Protein AF-A0A4D9CYU7-F1 (afdb_monomer)

Mean predicted aligned error: 7.2 Å

Radius of gyration: 18.85 Å; Cα contacts (8 Å, |Δi|>4): 430; chains: 1; bounding box: 49×50×52 Å

Structure (mmCIF, N/CA/C/O backbone):
data_AF-A0A4D9CYU7-F1
#
_entry.id   AF-A0A4D9CYU7-F1
#
loop_
_atom_site.group_PDB
_atom_site.id
_atom_site.type_symbol
_atom_site.label_atom_id
_atom_site.label_alt_id
_atom_site.label_comp_id
_atom_site.label_asym_id
_atom_site.label_entity_id
_atom_site.label_seq_id
_atom_site.pdbx_PDB_ins_code
_atom_site.Cartn_x
_atom_site.Cartn_y
_atom_site.Cartn_z
_atom_site.occupancy
_atom_site.B_iso_or_equiv
_atom_site.auth_seq_id
_atom_site.auth_comp_id
_atom_site.auth_asym_id
_atom_site.auth_atom_id
_atom_site.pdbx_PDB_model_num
ATOM 1 N N . MET A 1 1 ? 1.181 -12.498 -2.212 1.00 95.31 1 MET A N 1
ATOM 2 C CA . MET A 1 1 ? -0.170 -12.006 -2.542 1.00 95.31 1 MET A CA 1
ATOM 3 C C . MET A 1 1 ? -0.708 -12.897 -3.635 1.00 95.31 1 MET A C 1
ATOM 5 O O . MET A 1 1 ? 0.005 -13.123 -4.605 1.00 95.31 1 MET A O 1
ATOM 9 N N . TYR A 1 2 ? -1.916 -13.412 -3.446 1.00 96.69 2 TYR A N 1
ATOM 10 C CA . TYR A 1 2 ? -2.593 -14.296 -4.391 1.00 96.69 2 TYR A CA 1
ATOM 11 C C . TYR A 1 2 ? -3.962 -13.702 -4.705 1.00 96.69 2 TYR A C 1
ATOM 13 O O . TYR A 1 2 ? -4.548 -13.061 -3.828 1.00 96.69 2 TYR A O 1
ATOM 21 N N . LEU A 1 3 ? -4.456 -13.912 -5.923 1.00 95.56 3 LEU A N 1
ATOM 22 C CA . LEU A 1 3 ? -5.861 -13.685 -6.237 1.00 95.56 3 LEU A CA 1
ATOM 23 C C . LEU A 1 3 ? -6.705 -14.731 -5.525 1.00 95.56 3 LEU A C 1
ATOM 25 O O . LEU A 1 3 ? -6.349 -15.911 -5.484 1.00 95.56 3 LEU A O 1
ATOM 29 N N . ASP A 1 4 ? -7.809 -14.275 -4.949 1.00 92.56 4 ASP A N 1
ATOM 30 C CA . ASP A 1 4 ? -8.740 -15.128 -4.226 1.00 92.56 4 ASP A CA 1
ATOM 31 C C . ASP A 1 4 ? -9.785 -15.698 -5.188 1.00 92.56 4 ASP A C 1
ATOM 33 O O . ASP A 1 4 ? -10.912 -15.218 -5.288 1.00 92.56 4 ASP A O 1
ATOM 37 N N . GLU A 1 5 ? -9.349 -16.697 -5.946 1.00 92.31 5 GLU A N 1
ATOM 38 C CA . GLU A 1 5 ? -10.141 -17.468 -6.901 1.00 92.31 5 GLU A CA 1
ATOM 39 C C . GLU A 1 5 ? -10.198 -18.937 -6.447 1.00 92.31 5 GLU A C 1
ATOM 41 O O . GLU A 1 5 ? -9.477 -19.343 -5.531 1.00 92.31 5 GLU A O 1
ATOM 46 N N . ALA A 1 6 ? -11.035 -19.762 -7.091 1.00 90.50 6 ALA A N 1
ATOM 47 C CA . ALA A 1 6 ? -11.155 -21.189 -6.761 1.00 90.50 6 ALA A CA 1
ATOM 48 C C . ALA A 1 6 ? -9.796 -21.917 -6.786 1.00 90.50 6 ALA A C 1
ATOM 50 O O . ALA A 1 6 ? -9.540 -22.791 -5.958 1.00 90.50 6 ALA A O 1
ATOM 51 N N . GLN A 1 7 ? -8.916 -21.511 -7.705 1.00 92.00 7 GLN A N 1
ATOM 52 C CA . GLN A 1 7 ? -7.497 -21.841 -7.684 1.00 92.00 7 GLN A CA 1
ATOM 53 C C . GLN A 1 7 ? -6.701 -20.551 -7.448 1.00 92.00 7 GLN A C 1
ATOM 55 O O . GLN A 1 7 ? -6.679 -19.689 -8.328 1.00 92.00 7 GLN A O 1
ATOM 60 N N . PRO A 1 8 ? -6.063 -20.381 -6.275 1.00 92.56 8 PRO A N 1
ATOM 61 C CA . PRO A 1 8 ? -5.321 -19.166 -5.976 1.00 92.56 8 PRO A CA 1
ATOM 62 C C . PRO A 1 8 ? -4.180 -18.946 -6.967 1.00 92.56 8 PRO A C 1
ATOM 64 O O . PRO A 1 8 ? -3.286 -19.780 -7.094 1.00 92.56 8 PRO A O 1
ATOM 67 N N . ARG A 1 9 ? -4.181 -17.790 -7.632 1.00 95.06 9 ARG A N 1
ATOM 68 C CA . ARG A 1 9 ? -3.130 -17.411 -8.581 1.00 95.06 9 ARG A CA 1
ATOM 69 C C . ARG A 1 9 ? -2.159 -16.434 -7.940 1.00 95.06 9 ARG A C 1
ATOM 71 O O . ARG A 1 9 ? -2.579 -15.418 -7.388 1.00 95.06 9 ARG A O 1
ATOM 78 N N . PHE A 1 10 ? -0.865 -16.726 -8.013 1.00 95.38 10 PHE A N 1
ATOM 79 C CA . PHE A 1 10 ? 0.172 -15.831 -7.509 1.00 95.38 10 PHE A CA 1
ATOM 80 C C . PHE A 1 10 ? 0.147 -14.470 -8.229 1.00 95.38 10 PHE A C 1
ATOM 82 O O . PHE A 1 10 ? -0.132 -14.393 -9.426 1.00 95.38 10 PHE A O 1
ATOM 89 N N . VAL A 1 11 ? 0.437 -13.392 -7.490 1.00 96.06 11 VAL A N 1
ATOM 90 C CA . VAL A 1 11 ? 0.497 -12.023 -8.034 1.00 96.06 11 VAL A CA 1
ATOM 91 C C . VAL A 1 11 ? 1.802 -11.321 -7.677 1.00 96.06 11 VAL A C 1
ATOM 93 O O . VAL A 1 11 ? 2.495 -10.839 -8.565 1.00 96.06 11 VAL A O 1
ATOM 96 N N . LEU A 1 12 ? 2.118 -11.216 -6.382 1.00 96.88 12 LEU A N 1
ATOM 97 C CA . LEU A 1 12 ? 3.300 -10.499 -5.886 1.00 96.88 12 LEU A CA 1
ATOM 98 C C . LEU A 1 12 ? 3.874 -11.161 -4.634 1.00 96.88 12 LEU A C 1
ATOM 100 O O . LEU A 1 12 ? 3.128 -11.614 -3.762 1.00 96.88 12 LEU A O 1
ATOM 104 N N . SER A 1 13 ? 5.190 -11.124 -4.491 1.00 95.31 13 SER A N 1
ATOM 105 C CA . SER A 1 13 ? 5.949 -11.490 -3.292 1.00 95.31 13 SER A CA 1
ATOM 106 C C . SER A 1 13 ? 6.750 -10.276 -2.821 1.00 95.31 13 SER A C 1
ATOM 108 O O . SER A 1 13 ? 6.914 -9.300 -3.555 1.00 95.31 13 SER A O 1
ATOM 110 N N . ALA A 1 14 ? 7.217 -10.295 -1.573 1.00 94.06 14 ALA A N 1
ATOM 111 C CA . ALA A 1 14 ? 8.117 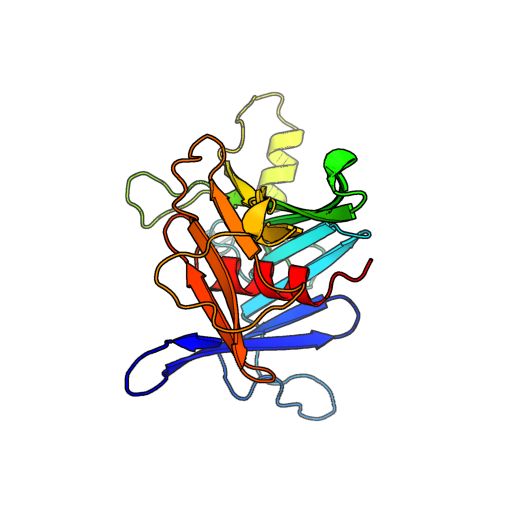-9.261 -1.082 1.00 94.06 14 ALA A CA 1
ATOM 112 C C . ALA A 1 14 ? 9.103 -9.800 -0.048 1.00 94.06 14 ALA A C 1
ATOM 114 O O . ALA A 1 14 ? 8.756 -10.659 0.763 1.00 94.06 14 ALA A O 1
ATOM 115 N N . LYS A 1 15 ? 10.305 -9.220 -0.031 1.00 91.00 15 LYS A N 1
ATOM 116 C CA . LYS A 1 15 ? 11.341 -9.445 0.983 1.00 91.00 15 LYS A CA 1
ATOM 117 C C . LYS A 1 15 ? 11.748 -8.115 1.593 1.00 91.00 15 LYS A C 1
ATOM 119 O O . LYS A 1 15 ? 12.005 -7.153 0.871 1.00 91.00 15 LYS A O 1
ATOM 124 N N . ARG A 1 16 ? 11.876 -8.081 2.918 1.00 90.69 16 ARG A N 1
ATOM 125 C CA . ARG A 1 16 ? 12.548 -6.980 3.609 1.00 90.69 16 ARG A CA 1
ATOM 126 C C . ARG A 1 16 ? 14.066 -7.171 3.541 1.00 90.69 16 ARG A C 1
ATOM 128 O O . ARG A 1 16 ? 14.562 -8.230 3.918 1.00 90.69 16 ARG A O 1
ATOM 135 N N . VAL A 1 17 ? 14.790 -6.149 3.092 1.00 86.94 17 VAL A N 1
ATOM 136 C CA . VAL A 1 17 ? 16.259 -6.065 3.142 1.00 86.94 17 VAL A CA 1
ATOM 137 C C . VAL A 1 17 ? 16.613 -4.691 3.706 1.00 86.94 17 VAL A C 1
ATOM 139 O O . VAL A 1 17 ? 16.271 -3.667 3.111 1.00 86.94 17 VAL A O 1
ATOM 142 N N . GLY A 1 18 ? 17.237 -4.669 4.886 1.00 87.50 18 GLY A N 1
ATOM 143 C CA . GLY A 1 18 ? 17.378 -3.443 5.677 1.00 87.50 18 GLY A CA 1
ATOM 144 C C . GLY A 1 18 ? 16.011 -2.808 5.965 1.00 87.50 18 GLY A C 1
ATOM 145 O O . GLY A 1 18 ? 15.079 -3.482 6.417 1.00 87.50 18 GLY A O 1
ATOM 146 N N . ASP A 1 19 ? 15.873 -1.526 5.633 1.00 88.00 19 ASP A N 1
ATOM 147 C CA . ASP A 1 19 ? 14.636 -0.751 5.823 1.00 88.00 19 ASP A CA 1
ATOM 148 C C . ASP A 1 19 ? 13.776 -0.632 4.562 1.00 88.00 19 ASP A C 1
ATOM 150 O O . ASP A 1 19 ? 12.846 0.174 4.495 1.00 88.00 19 ASP A O 1
ATOM 154 N N . SER A 1 20 ? 14.083 -1.431 3.541 1.00 90.31 20 SER A N 1
ATOM 155 C CA . SER A 1 20 ? 13.341 -1.462 2.283 1.00 90.31 20 SER A CA 1
ATOM 156 C C . SER A 1 20 ? 12.633 -2.798 2.087 1.00 90.31 20 SER A C 1
ATOM 158 O O . SER A 1 20 ? 13.139 -3.849 2.485 1.00 90.31 20 SER A O 1
ATOM 160 N N . PHE A 1 21 ? 11.480 -2.766 1.423 1.00 93.06 21 PHE A N 1
ATOM 161 C CA . PHE A 1 21 ? 10.821 -3.966 0.915 1.00 93.06 21 PHE A CA 1
ATOM 162 C C . PHE A 1 21 ? 10.968 -4.025 -0.593 1.00 93.06 21 PHE A C 1
ATOM 164 O O . PHE A 1 21 ? 10.480 -3.151 -1.302 1.00 93.06 21 PHE A O 1
ATOM 171 N N . PHE A 1 22 ? 11.603 -5.079 -1.073 1.00 93.06 22 PHE A N 1
ATOM 172 C CA . PHE A 1 22 ? 11.695 -5.388 -2.488 1.00 93.06 22 PHE A CA 1
ATOM 173 C C . PHE A 1 22 ? 10.506 -6.262 -2.857 1.00 93.06 22 PHE A C 1
ATOM 175 O O . PHE A 1 22 ? 10.233 -7.242 -2.166 1.00 93.06 22 PHE A O 1
ATOM 182 N N . ILE A 1 23 ? 9.783 -5.879 -3.902 1.00 95.12 23 ILE A N 1
ATOM 183 C CA . ILE A 1 23 ? 8.560 -6.528 -4.369 1.00 95.12 23 ILE A CA 1
ATOM 184 C C . ILE A 1 23 ? 8.854 -7.170 -5.722 1.00 95.12 23 ILE A C 1
ATOM 186 O O . ILE A 1 23 ? 9.477 -6.545 -6.582 1.00 95.12 23 ILE A O 1
ATOM 190 N N . SER A 1 24 ? 8.401 -8.404 -5.920 1.00 93.94 24 SER A N 1
ATOM 191 C CA . SER A 1 24 ? 8.635 -9.164 -7.148 1.00 93.94 24 SER A CA 1
ATOM 192 C C . SER A 1 24 ? 7.356 -9.816 -7.669 1.00 93.94 24 SER A C 1
ATOM 194 O O . SER A 1 24 ? 6.422 -10.088 -6.913 1.00 93.94 24 SER A O 1
ATOM 196 N N . GLN A 1 25 ? 7.337 -10.065 -8.978 1.00 92.94 25 GLN A N 1
ATOM 197 C CA . GLN A 1 25 ? 6.312 -10.836 -9.687 1.00 92.94 25 GLN A CA 1
ATOM 198 C C . GLN A 1 25 ? 6.638 -12.334 -9.746 1.00 92.94 25 GLN A C 1
ATOM 200 O O . GLN A 1 25 ? 5.913 -13.091 -10.385 1.00 92.94 25 GLN A O 1
ATOM 205 N N . TYR A 1 26 ? 7.692 -12.774 -9.061 1.00 90.88 26 TYR A N 1
ATOM 206 C CA . TYR A 1 26 ? 8.068 -14.177 -8.969 1.00 90.88 26 TYR A CA 1
ATOM 207 C C . TYR A 1 26 ? 7.794 -14.717 -7.567 1.00 90.88 26 TYR A C 1
ATOM 209 O O . TYR A 1 26 ? 8.178 -14.112 -6.563 1.00 90.88 26 TYR A O 1
ATOM 217 N N . GLU A 1 27 ? 7.134 -15.869 -7.489 1.00 90.25 27 GLU A N 1
ATOM 218 C CA . GLU A 1 27 ? 6.784 -16.510 -6.217 1.00 90.25 27 GLU A CA 1
ATOM 219 C C . GLU A 1 27 ? 8.015 -16.987 -5.448 1.00 90.25 27 GLU A C 1
ATOM 221 O O . GLU A 1 27 ? 8.077 -16.825 -4.231 1.00 90.25 27 GLU A O 1
ATOM 226 N N . SER A 1 28 ? 9.020 -17.477 -6.175 1.00 84.94 28 SER A N 1
ATOM 227 C CA . SER A 1 28 ? 10.311 -17.901 -5.637 1.00 84.94 28 SER A CA 1
ATOM 228 C C . SER A 1 28 ? 11.156 -16.747 -5.097 1.00 84.94 28 SER A C 1
ATOM 230 O O . SER A 1 28 ? 12.143 -16.980 -4.407 1.00 84.94 28 SER A O 1
ATOM 232 N N . PHE A 1 29 ? 10.801 -15.483 -5.358 1.00 83.88 29 PHE A N 1
ATOM 233 C CA . PHE A 1 29 ? 11.536 -14.366 -4.778 1.00 83.88 29 PHE A CA 1
ATOM 234 C C . PHE A 1 29 ? 11.370 -14.363 -3.250 1.00 83.88 29 PHE A C 1
ATOM 236 O O . PHE A 1 29 ? 10.240 -14.283 -2.753 1.00 83.88 29 PHE A O 1
ATOM 243 N N . PRO A 1 30 ? 12.467 -14.361 -2.474 1.00 71.38 30 PRO A N 1
ATOM 244 C CA . PRO A 1 30 ? 13.859 -14.123 -2.867 1.00 71.38 30 PRO A CA 1
ATOM 245 C C . PRO A 1 30 ? 14.736 -15.389 -2.817 1.00 71.38 30 PRO A C 1
ATOM 247 O O . PRO A 1 30 ? 15.426 -15.614 -1.819 1.00 71.38 30 PRO A O 1
ATOM 250 N N . GLU A 1 31 ? 14.784 -16.182 -3.881 1.00 67.81 31 GLU A N 1
ATOM 251 C CA . GLU A 1 31 ? 15.852 -17.168 -4.056 1.00 67.81 31 GLU A CA 1
ATOM 252 C C . GLU A 1 31 ? 17.184 -16.433 -4.255 1.00 67.81 31 GLU A C 1
ATOM 254 O O . GLU A 1 31 ? 17.291 -15.472 -5.023 1.00 67.81 31 GLU A O 1
ATOM 259 N N . SER A 1 32 ? 18.181 -16.812 -3.459 1.00 60.59 32 SER A N 1
ATOM 260 C CA . SER A 1 32 ? 19.500 -16.187 -3.456 1.00 60.59 32 SER A CA 1
ATOM 261 C C . SER A 1 32 ? 20.561 -17.186 -3.879 1.00 60.59 32 SER A C 1
ATOM 263 O O . SER A 1 32 ? 20.696 -18.222 -3.225 1.00 60.59 32 SER A O 1
ATOM 265 N N . ILE A 1 33 ? 21.383 -16.816 -4.857 1.00 53.28 33 ILE A N 1
ATOM 266 C CA . ILE A 1 33 ? 22.702 -17.416 -5.057 1.00 53.28 33 ILE A CA 1
ATOM 267 C C . ILE A 1 33 ? 23.709 -16.514 -4.337 1.00 53.28 33 ILE A C 1
ATOM 269 O O . ILE A 1 33 ? 23.768 -15.311 -4.576 1.00 53.28 33 ILE A O 1
ATOM 273 N N . ASN A 1 34 ? 24.485 -17.076 -3.406 1.00 53.59 34 ASN A N 1
ATOM 274 C CA . ASN A 1 34 ? 25.529 -16.355 -2.660 1.00 53.59 34 ASN A CA 1
ATOM 275 C C . ASN A 1 34 ? 25.041 -15.102 -1.900 1.00 53.59 34 ASN A C 1
ATOM 277 O O . ASN A 1 34 ? 25.741 -14.096 -1.818 1.00 53.59 34 ASN A O 1
ATOM 281 N N . GLY A 1 35 ? 23.826 -15.143 -1.343 1.00 55.53 35 GLY A N 1
ATOM 282 C CA . GLY A 1 35 ? 23.279 -14.049 -0.529 1.00 55.53 35 GLY A CA 1
ATOM 283 C C . GLY A 1 35 ? 22.783 -12.832 -1.321 1.00 55.53 35 GLY A C 1
ATOM 284 O O . GLY A 1 35 ? 22.173 -11.941 -0.728 1.00 55.53 35 GLY A O 1
ATOM 285 N N . VAL A 1 36 ? 22.958 -12.817 -2.646 1.00 50.16 36 VAL A N 1
ATOM 286 C CA . VAL A 1 36 ? 22.354 -11.827 -3.544 1.00 50.16 36 VAL A CA 1
ATOM 287 C C . VAL A 1 36 ? 21.040 -12.412 -4.075 1.00 50.16 36 VAL A C 1
ATOM 289 O O . VAL A 1 36 ? 21.053 -13.525 -4.600 1.00 50.16 36 VAL A O 1
ATOM 292 N N . PRO A 1 37 ? 19.889 -11.733 -3.909 1.00 54.72 37 PRO A N 1
ATOM 293 C CA . PRO A 1 37 ? 18.640 -12.167 -4.531 1.00 54.72 37 PRO A CA 1
ATOM 294 C C . PRO A 1 37 ? 18.834 -12.246 -6.052 1.00 54.72 37 PRO A C 1
ATOM 296 O O . PRO A 1 37 ? 19.116 -11.229 -6.679 1.00 54.72 37 PRO A O 1
ATOM 299 N N . GLU A 1 38 ? 18.728 -13.443 -6.629 1.00 59.19 38 GLU A N 1
ATOM 300 C CA . GLU A 1 38 ? 18.912 -13.657 -8.073 1.00 59.19 38 GLU A CA 1
ATOM 301 C C . GLU A 1 38 ? 17.640 -13.278 -8.843 1.00 59.19 38 GLU A C 1
ATOM 303 O O . GLU A 1 38 ? 17.682 -12.751 -9.953 1.00 59.19 38 GLU A O 1
ATOM 308 N N . VAL A 1 39 ? 16.485 -13.477 -8.207 1.00 62.59 39 VAL A N 1
ATOM 309 C CA . VAL A 1 39 ? 15.189 -13.164 -8.799 1.00 62.59 39 VAL A CA 1
ATOM 310 C C . VAL A 1 39 ? 14.948 -11.652 -8.710 1.00 62.59 39 VAL A C 1
ATOM 312 O O . VAL A 1 39 ? 14.989 -11.058 -7.629 1.00 62.59 39 VAL A O 1
ATOM 315 N N . SER A 1 40 ? 14.738 -10.996 -9.852 1.00 79.44 40 SER A N 1
ATOM 316 C CA . SER A 1 40 ? 14.663 -9.536 -9.915 1.00 79.44 40 SER A CA 1
ATOM 317 C C . SER A 1 40 ? 13.413 -8.994 -9.214 1.00 79.44 40 SER A C 1
ATOM 319 O O . SER A 1 40 ? 12.300 -9.527 -9.315 1.00 79.44 40 SER A O 1
ATOM 321 N N . SER A 1 41 ? 13.595 -7.907 -8.466 1.00 89.56 41 SER A N 1
ATOM 322 C CA . SER A 1 41 ? 12.469 -7.111 -7.982 1.00 89.56 41 SER A CA 1
ATOM 323 C C . SER A 1 41 ? 11.935 -6.237 -9.119 1.00 89.56 41 SER A C 1
ATOM 325 O O . SER A 1 41 ? 12.690 -5.803 -9.990 1.00 89.56 41 SER A O 1
ATOM 327 N N . CYS A 1 42 ? 10.630 -5.975 -9.119 1.00 91.75 42 CYS A N 1
ATOM 328 C CA . CYS A 1 42 ? 9.999 -5.032 -10.046 1.00 91.75 42 CYS A CA 1
ATOM 329 C C . CYS A 1 42 ? 9.758 -3.660 -9.396 1.00 91.75 42 CYS A C 1
ATOM 331 O O . CYS A 1 42 ? 9.578 -2.655 -10.088 1.00 91.75 42 CYS A O 1
ATOM 333 N N . ALA A 1 43 ? 9.720 -3.622 -8.064 1.00 94.62 43 ALA A N 1
ATOM 334 C CA . ALA A 1 43 ? 9.421 -2.433 -7.291 1.00 94.62 43 ALA A CA 1
ATOM 335 C C . ALA A 1 43 ? 10.075 -2.484 -5.912 1.00 94.62 43 ALA A C 1
ATOM 337 O O . ALA A 1 43 ? 10.382 -3.554 -5.382 1.00 94.62 43 ALA A O 1
ATOM 338 N N . VAL A 1 44 ? 10.215 -1.315 -5.298 1.00 93.81 44 VAL A N 1
ATOM 339 C CA . VAL A 1 44 ? 10.761 -1.174 -3.955 1.00 93.81 44 VAL A CA 1
ATOM 340 C C . VAL A 1 44 ? 9.960 -0.164 -3.142 1.00 93.81 44 VAL A C 1
ATOM 342 O O . VAL A 1 44 ? 9.685 0.951 -3.582 1.00 93.81 44 VAL A O 1
ATOM 345 N N . LEU A 1 45 ? 9.575 -0.556 -1.933 1.00 96.31 45 LEU A N 1
ATOM 346 C CA . LEU A 1 45 ? 9.029 0.333 -0.916 1.00 96.31 45 LEU A CA 1
ATOM 347 C C . LEU A 1 45 ? 10.176 0.764 -0.002 1.00 96.31 45 LEU A C 1
ATOM 349 O O . LEU A 1 45 ? 10.734 -0.052 0.734 1.00 96.31 45 LEU A O 1
ATOM 353 N N . ARG A 1 46 ? 10.529 2.045 -0.061 1.00 93.44 46 ARG A N 1
ATOM 354 C CA . ARG A 1 46 ? 11.583 2.656 0.751 1.00 93.44 46 ARG A CA 1
ATOM 355 C C . ARG A 1 46 ? 10.972 3.313 1.982 1.00 93.44 46 ARG A C 1
ATOM 357 O O . ARG A 1 46 ? 10.002 4.060 1.853 1.00 93.44 46 ARG A O 1
ATOM 364 N N . THR A 1 47 ? 11.575 3.090 3.144 1.00 93.06 47 THR A N 1
ATOM 365 C CA . THR A 1 47 ? 11.363 3.938 4.324 1.00 93.06 47 THR A CA 1
ATOM 366 C C . THR A 1 47 ? 12.221 5.192 4.156 1.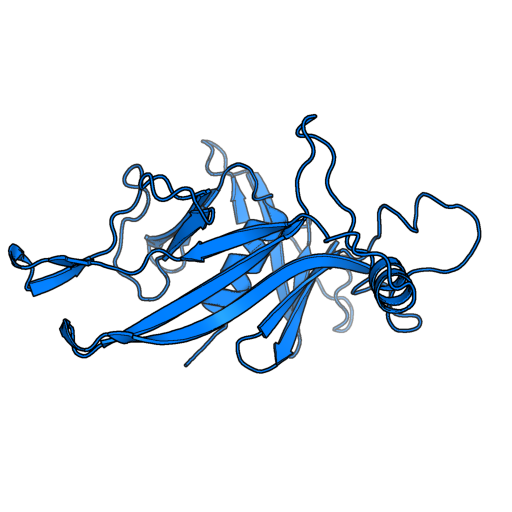00 93.06 47 THR A C 1
ATOM 368 O O . THR A 1 47 ? 13.437 5.082 4.024 1.00 93.06 47 THR A O 1
ATOM 371 N N . CYS A 1 48 ? 11.601 6.370 4.085 1.00 90.62 48 CYS A N 1
ATOM 372 C CA . CYS A 1 48 ? 12.302 7.647 3.905 1.00 90.62 48 CYS A CA 1
ATOM 373 C C . CYS A 1 48 ? 12.593 8.330 5.244 1.00 90.62 48 CYS A C 1
ATOM 375 O O . CYS A 1 48 ? 13.666 8.891 5.435 1.00 90.62 48 CYS A O 1
ATOM 377 N N . SER A 1 49 ? 11.632 8.271 6.159 1.00 92.19 49 SER A N 1
ATOM 378 C CA . SER A 1 49 ? 11.753 8.693 7.553 1.00 92.19 49 SER A CA 1
ATOM 379 C C . SER A 1 49 ? 10.730 7.917 8.382 1.00 92.19 49 SER A C 1
ATOM 381 O O . SER A 1 49 ? 9.963 7.116 7.840 1.00 92.19 49 SER A O 1
ATOM 383 N N . GLU A 1 50 ? 10.693 8.141 9.693 1.00 90.38 50 GLU A N 1
ATOM 384 C CA . GLU A 1 50 ? 9.686 7.519 10.550 1.00 90.38 50 GLU A CA 1
ATOM 385 C C . GLU A 1 50 ? 8.267 7.823 10.042 1.00 90.38 50 GLU A C 1
ATOM 387 O O . GLU A 1 50 ? 7.916 8.971 9.775 1.00 90.38 50 GLU A O 1
ATOM 392 N N . GLY A 1 51 ? 7.478 6.768 9.827 1.00 92.19 51 GLY A N 1
ATOM 393 C CA . GLY A 1 51 ? 6.117 6.869 9.299 1.00 92.19 51 GLY A CA 1
ATOM 394 C C . GLY A 1 51 ? 6.005 7.273 7.823 1.00 92.19 51 GLY A C 1
ATOM 395 O O . GLY A 1 51 ? 4.902 7.219 7.290 1.00 92.19 51 GLY A O 1
ATOM 396 N N . TYR A 1 52 ? 7.091 7.616 7.122 1.00 95.31 52 TYR A N 1
ATOM 397 C CA . TYR A 1 52 ? 7.035 8.071 5.730 1.00 95.31 52 TYR A CA 1
ATOM 398 C C . TYR A 1 52 ? 7.719 7.098 4.775 1.00 95.31 52 TYR A C 1
ATOM 400 O O . TYR A 1 52 ? 8.914 6.808 4.884 1.00 95.31 52 TYR A O 1
ATOM 408 N N . PHE A 1 53 ? 6.957 6.629 3.792 1.00 96.69 53 PHE A N 1
ATOM 409 C CA . PHE A 1 53 ? 7.390 5.644 2.816 1.00 96.69 53 PHE A CA 1
ATOM 410 C C . PHE A 1 53 ? 7.123 6.123 1.393 1.00 96.69 53 PHE A C 1
ATOM 412 O O . PHE A 1 53 ? 6.136 6.810 1.111 1.00 96.69 53 PHE A O 1
ATOM 419 N N . LYS A 1 54 ? 7.976 5.686 0.469 1.00 95.75 54 LYS A N 1
ATOM 420 C CA . LYS A 1 54 ? 7.796 5.886 -0.969 1.00 95.75 54 LYS A CA 1
ATOM 421 C C . LYS A 1 54 ? 7.876 4.554 -1.694 1.00 95.75 54 LYS A C 1
ATOM 423 O O . LYS A 1 54 ? 8.825 3.796 -1.501 1.00 95.75 54 LYS A O 1
ATOM 428 N N . LEU A 1 55 ? 6.875 4.273 -2.522 1.00 97.19 55 LEU A N 1
ATOM 429 C CA . LEU A 1 55 ? 6.848 3.091 -3.378 1.00 97.19 55 LEU A CA 1
ATOM 430 C C . LEU A 1 55 ? 7.330 3.465 -4.773 1.00 97.19 55 LEU A C 1
ATOM 432 O O . LEU A 1 55 ? 6.740 4.341 -5.402 1.00 97.19 55 LEU A O 1
ATOM 436 N N . PHE A 1 56 ? 8.339 2.768 -5.278 1.00 94.31 56 PHE A N 1
ATOM 437 C CA . PHE A 1 56 ? 8.901 3.008 -6.598 1.00 94.31 56 PHE A CA 1
ATOM 438 C C . PHE A 1 56 ? 8.879 1.767 -7.483 1.00 94.31 56 PHE A C 1
ATOM 440 O O . PHE A 1 56 ? 9.037 0.653 -6.993 1.00 94.31 56 PHE A O 1
ATOM 447 N N . LEU A 1 57 ? 8.770 1.977 -8.792 1.00 92.62 57 LEU A N 1
ATOM 448 C CA . LEU A 1 57 ? 9.178 1.009 -9.807 1.00 92.62 57 LEU A CA 1
ATOM 449 C C . LEU A 1 57 ? 10.681 1.094 -10.072 1.00 92.62 57 LEU A C 1
ATOM 451 O O . LEU A 1 57 ? 11.295 2.161 -9.947 1.00 92.62 57 LEU A O 1
ATOM 455 N N . ASN A 1 58 ? 11.232 -0.027 -10.531 1.00 88.06 58 ASN A N 1
ATOM 456 C CA . ASN A 1 58 ? 12.600 -0.106 -11.048 1.00 88.06 58 ASN A CA 1
ATOM 457 C C . ASN A 1 58 ? 12.698 0.381 -12.508 1.00 88.06 58 ASN A C 1
ATOM 459 O O . ASN A 1 58 ? 13.782 0.626 -13.016 1.00 88.06 58 ASN A O 1
ATOM 463 N N . GLY A 1 59 ? 11.565 0.557 -13.193 1.00 87.44 59 GLY A N 1
ATOM 464 C CA . GLY A 1 59 ? 11.467 1.222 -14.496 1.00 87.44 59 GLY A CA 1
ATOM 465 C C . GLY A 1 59 ? 10.800 2.593 -14.391 1.00 87.44 59 GLY A C 1
ATOM 466 O O . GLY A 1 59 ? 10.231 2.942 -13.355 1.00 87.44 59 GLY A O 1
ATOM 467 N N . CYS A 1 60 ? 10.856 3.376 -15.466 1.00 88.06 60 CYS A N 1
ATOM 468 C CA . CYS A 1 60 ? 10.111 4.624 -15.590 1.00 88.06 60 CYS A CA 1
ATOM 469 C C . CYS A 1 60 ? 9.530 4.793 -16.990 1.00 88.06 60 CYS A C 1
ATOM 471 O O . CYS A 1 60 ? 10.256 4.986 -17.961 1.00 88.06 60 CYS A O 1
ATOM 473 N N . GLU A 1 61 ? 8.205 4.843 -17.070 1.00 86.62 61 GLU A N 1
ATOM 474 C CA . GLU A 1 61 ? 7.432 4.924 -18.312 1.00 86.62 61 GLU A CA 1
ATOM 475 C C . GLU A 1 61 ? 7.746 6.187 -19.134 1.00 86.62 61 GLU A C 1
ATOM 477 O O . GLU A 1 61 ? 7.616 6.170 -20.356 1.00 86.62 61 GLU A O 1
ATOM 482 N N . ALA A 1 62 ? 8.181 7.278 -18.492 1.00 83.44 62 ALA A N 1
ATOM 483 C CA . ALA A 1 62 ? 8.544 8.522 -19.175 1.00 83.44 62 ALA A CA 1
ATOM 484 C C . ALA A 1 62 ? 9.984 8.521 -19.707 1.00 83.44 62 ALA A C 1
ATOM 486 O O . ALA A 1 62 ? 10.245 9.061 -20.782 1.00 83.44 62 ALA A O 1
ATOM 487 N N . CYS A 1 63 ? 10.927 7.960 -18.948 1.00 82.50 63 CYS A N 1
ATOM 488 C CA . CYS A 1 63 ? 12.335 7.944 -19.341 1.00 82.50 63 CYS A CA 1
ATOM 489 C C . CYS A 1 63 ? 12.658 6.769 -20.265 1.00 82.50 63 CYS A C 1
ATOM 491 O O . CYS A 1 63 ? 13.417 6.958 -21.202 1.00 82.50 63 CYS A O 1
ATOM 493 N N . ASP A 1 64 ? 12.059 5.597 -20.052 1.00 81.12 64 ASP A N 1
ATOM 494 C CA . ASP A 1 64 ? 12.400 4.372 -20.795 1.00 81.12 64 ASP A CA 1
ATOM 495 C C . ASP A 1 64 ? 11.830 4.358 -22.212 1.00 81.12 64 ASP A C 1
ATOM 497 O O . ASP A 1 64 ? 12.377 3.713 -23.098 1.00 81.12 64 ASP A O 1
ATOM 501 N N . LYS A 1 65 ? 10.758 5.121 -22.456 1.00 74.81 65 LYS A N 1
ATOM 502 C CA . LYS A 1 65 ? 10.221 5.335 -23.807 1.00 74.81 65 LYS A CA 1
ATOM 503 C C . LYS A 1 65 ? 11.056 6.316 -24.639 1.00 74.81 65 LYS A C 1
ATOM 505 O O . LYS A 1 65 ? 10.854 6.396 -25.847 1.00 74.81 65 LYS A O 1
ATOM 510 N N . LYS A 1 66 ? 11.967 7.082 -24.025 1.00 68.81 66 LYS A N 1
ATOM 511 C CA . LYS A 1 66 ? 12.864 8.009 -24.729 1.00 68.81 66 LYS A CA 1
ATOM 512 C C . LYS A 1 66 ? 14.217 7.322 -24.911 1.00 68.81 66 LYS A C 1
ATOM 514 O O . LYS A 1 66 ? 14.982 7.210 -23.963 1.00 68.81 66 LYS A O 1
ATOM 519 N N . ALA A 1 67 ? 14.493 6.861 -26.129 1.00 59.69 67 ALA A N 1
ATOM 520 C CA . ALA A 1 67 ? 15.662 6.040 -26.467 1.00 59.69 67 ALA A CA 1
ATOM 521 C C . ALA A 1 67 ? 17.033 6.728 -26.265 1.00 59.69 67 ALA A C 1
ATOM 523 O O . ALA A 1 67 ? 18.060 6.059 -26.325 1.00 59.69 67 ALA A O 1
ATOM 524 N N . ASP A 1 68 ? 17.063 8.034 -25.987 1.00 49.62 68 ASP A N 1
ATOM 525 C CA . ASP A 1 68 ? 18.286 8.833 -25.952 1.00 49.62 68 ASP A CA 1
ATOM 526 C C . ASP A 1 68 ? 18.544 9.456 -24.577 1.00 49.62 68 ASP A C 1
ATOM 528 O O . ASP A 1 68 ? 18.066 10.544 -24.259 1.00 49.62 68 ASP A O 1
ATOM 532 N N . LYS A 1 69 ? 19.402 8.775 -23.808 1.00 53.22 69 LYS A N 1
ATOM 533 C CA . LYS A 1 69 ? 20.123 9.265 -22.620 1.00 53.22 69 LYS A CA 1
ATOM 534 C C . LYS A 1 69 ? 19.273 9.723 -21.421 1.00 53.22 69 LYS A C 1
ATOM 536 O O . LYS A 1 69 ? 18.144 10.187 -21.498 1.00 53.22 69 LYS A O 1
ATOM 541 N N . TYR A 1 70 ? 19.913 9.632 -20.253 1.00 56.03 70 TYR A N 1
ATOM 542 C CA . TYR A 1 70 ? 19.433 10.080 -18.946 1.00 56.03 70 TYR A CA 1
ATOM 543 C C . TYR A 1 70 ? 18.361 9.151 -18.327 1.00 56.03 70 TYR A C 1
ATOM 545 O O . TYR A 1 70 ? 17.162 9.427 -18.359 1.00 56.03 70 TYR A O 1
ATOM 553 N N . THR A 1 71 ? 18.770 8.105 -17.611 1.00 69.62 71 THR A N 1
ATOM 554 C CA . THR A 1 71 ? 17.898 7.336 -16.699 1.00 69.62 71 THR A CA 1
ATOM 555 C C . THR A 1 71 ? 17.532 8.178 -15.468 1.00 69.62 71 THR A C 1
ATOM 557 O O . THR A 1 71 ? 18.385 8.830 -14.869 1.00 69.62 71 THR A O 1
ATOM 560 N N . CYS A 1 72 ? 16.244 8.300 -15.132 1.00 75.81 72 CYS A N 1
ATOM 561 C CA . CYS A 1 72 ? 15.823 8.910 -13.862 1.00 75.81 72 CYS A CA 1
ATOM 562 C C . CYS A 1 72 ? 16.147 7.967 -12.696 1.00 75.81 72 CYS A C 1
ATOM 564 O O . CYS A 1 72 ? 16.041 6.755 -12.866 1.00 75.81 72 CYS A O 1
ATOM 566 N N . GLY A 1 73 ? 16.524 8.519 -11.542 1.00 65.31 73 GLY A N 1
ATOM 567 C CA . GLY A 1 73 ? 16.958 7.752 -10.368 1.00 65.31 73 GLY A CA 1
ATOM 568 C C . GLY A 1 73 ? 18.197 8.369 -9.713 1.00 65.31 73 GLY A C 1
ATOM 569 O O . GLY A 1 73 ? 18.845 9.242 -10.295 1.00 65.31 73 GLY A O 1
ATOM 570 N N . SER A 1 74 ? 18.504 7.962 -8.482 1.00 57.88 74 SER A N 1
ATOM 571 C CA . SER A 1 74 ? 19.679 8.411 -7.728 1.00 57.88 74 SER A CA 1
ATOM 572 C C . SER A 1 74 ? 20.890 7.512 -8.017 1.00 57.88 74 SER A C 1
ATOM 574 O O . SER A 1 74 ? 21.027 6.435 -7.442 1.00 57.88 74 SER A O 1
ATOM 576 N N . GLY A 1 75 ? 21.791 7.972 -8.893 1.00 55.03 75 GLY A N 1
ATOM 577 C CA . GLY A 1 75 ? 23.022 7.253 -9.254 1.00 55.03 75 GLY A CA 1
ATOM 578 C C . GLY A 1 75 ? 22.770 6.001 -10.102 1.00 55.03 75 GLY A C 1
ATOM 579 O O . GLY A 1 75 ? 21.642 5.729 -10.492 1.00 55.03 75 GLY A O 1
ATOM 580 N N . HIS A 1 76 ? 23.817 5.224 -10.390 1.00 49.31 76 HIS A N 1
ATOM 581 C CA . HIS A 1 76 ? 23.775 3.993 -11.204 1.00 49.31 76 HIS A CA 1
ATOM 582 C C . HIS A 1 76 ? 22.875 2.860 -10.648 1.00 49.31 76 HIS A C 1
ATOM 584 O O . HIS A 1 76 ? 22.955 1.730 -11.119 1.00 49.31 76 HIS A O 1
ATOM 590 N N . SER A 1 77 ? 22.042 3.131 -9.639 1.00 56.28 77 SER A N 1
ATOM 591 C CA . SER A 1 77 ? 21.069 2.184 -9.110 1.00 56.28 77 SER A CA 1
ATOM 592 C C . SER A 1 77 ? 19.829 2.145 -10.003 1.00 56.28 77 SER A C 1
ATOM 594 O O . SER A 1 77 ? 19.226 3.175 -10.304 1.00 56.28 77 SER A O 1
ATOM 596 N N . PHE A 1 78 ? 19.438 0.940 -10.414 1.00 62.75 78 PHE A N 1
ATOM 597 C CA . PHE A 1 78 ? 18.228 0.688 -11.201 1.00 62.75 78 PHE A CA 1
ATOM 598 C C . PHE A 1 78 ? 16.940 0.767 -10.363 1.00 62.75 78 PHE A C 1
ATOM 600 O O . PHE A 1 78 ? 15.844 0.638 -10.900 1.00 62.75 78 PHE A O 1
ATOM 607 N N . ASP A 1 79 ? 17.056 1.023 -9.061 1.00 66.44 79 ASP A N 1
ATOM 608 C CA . ASP A 1 79 ? 15.926 1.145 -8.152 1.00 66.44 79 ASP A CA 1
ATOM 609 C C . ASP A 1 79 ? 15.503 2.617 -7.997 1.00 66.44 79 ASP A C 1
ATOM 611 O O . ASP A 1 79 ? 16.320 3.533 -8.072 1.00 66.44 79 ASP A O 1
ATOM 615 N N . ASN A 1 80 ? 14.232 2.863 -7.665 1.00 80.56 80 ASN A N 1
ATOM 616 C CA . ASN A 1 80 ? 13.682 4.203 -7.385 1.00 80.56 80 ASN A CA 1
ATOM 617 C C . ASN A 1 80 ? 13.454 5.104 -8.616 1.00 80.56 80 ASN A C 1
ATOM 619 O O . ASN A 1 80 ? 13.637 6.323 -8.553 1.00 80.56 80 ASN A O 1
ATOM 623 N N . ARG A 1 81 ? 13.042 4.526 -9.748 1.00 87.62 81 ARG A N 1
ATOM 624 C CA . ARG A 1 81 ? 12.963 5.254 -11.022 1.00 87.62 81 ARG A CA 1
ATOM 625 C C . ARG A 1 81 ? 11.644 5.979 -11.254 1.00 87.62 81 ARG A C 1
ATOM 627 O O . ARG A 1 81 ? 11.672 7.106 -11.740 1.00 87.62 81 ARG A O 1
ATOM 634 N N . GLN A 1 82 ? 10.510 5.381 -10.904 1.00 90.62 82 GLN A N 1
ATOM 635 C CA . GLN A 1 82 ? 9.191 6.022 -10.991 1.00 90.62 82 GLN A CA 1
ATOM 636 C C . GLN A 1 82 ? 8.437 5.846 -9.681 1.00 90.62 82 GLN A C 1
ATOM 638 O O . GLN A 1 82 ? 8.255 4.725 -9.216 1.00 90.62 82 GLN A O 1
ATOM 643 N N . LEU A 1 83 ? 7.994 6.952 -9.087 1.00 93.50 83 LEU A N 1
ATOM 644 C CA . LEU A 1 83 ? 7.217 6.952 -7.854 1.00 93.50 83 LEU A CA 1
ATOM 645 C C . LEU A 1 83 ? 5.770 6.528 -8.155 1.00 93.50 83 LEU A C 1
ATOM 647 O O . LEU A 1 83 ? 5.149 7.023 -9.090 1.00 93.50 83 LEU A O 1
ATOM 651 N N . LEU A 1 84 ? 5.234 5.604 -7.363 1.00 95.69 84 LEU A N 1
ATOM 652 C CA . LEU A 1 84 ? 3.866 5.092 -7.497 1.00 95.69 84 LEU A CA 1
ATOM 653 C C . LEU A 1 84 ? 2.956 5.461 -6.331 1.00 95.69 84 LEU A C 1
ATOM 655 O O . LEU A 1 84 ? 1.735 5.443 -6.494 1.00 95.69 84 LEU A O 1
ATOM 659 N N . ALA A 1 85 ? 3.531 5.727 -5.161 1.00 97.44 85 ALA A N 1
ATOM 660 C CA . ALA A 1 85 ? 2.790 6.157 -3.989 1.00 97.44 85 ALA A CA 1
ATOM 661 C C . ALA A 1 85 ? 3.706 6.873 -2.996 1.00 97.44 85 ALA A C 1
ATOM 663 O O . ALA A 1 85 ? 4.834 6.434 -2.753 1.00 97.44 85 ALA A O 1
ATOM 664 N N . GLU A 1 86 ? 3.181 7.921 -2.370 1.00 97.31 86 GLU A N 1
ATOM 665 C CA . GLU A 1 86 ? 3.712 8.463 -1.119 1.00 97.31 86 GLU A CA 1
ATOM 666 C C . GLU A 1 86 ? 2.790 8.043 0.015 1.00 97.31 86 GLU A C 1
ATOM 668 O O . GLU A 1 86 ? 1.582 8.260 -0.069 1.00 97.31 86 GLU A O 1
ATOM 673 N N . ILE A 1 87 ? 3.342 7.444 1.064 1.00 98.19 87 ILE A N 1
ATOM 674 C CA . ILE A 1 87 ? 2.570 6.859 2.155 1.00 98.19 87 ILE A CA 1
ATOM 675 C C . ILE A 1 87 ? 3.054 7.460 3.471 1.00 98.19 87 ILE A C 1
ATOM 677 O O . ILE A 1 87 ? 4.229 7.352 3.808 1.00 98.19 87 ILE A O 1
ATOM 681 N N . ASN A 1 88 ? 2.141 8.075 4.214 1.00 97.38 88 ASN A N 1
ATOM 682 C CA . ASN A 1 88 ? 2.398 8.686 5.509 1.00 97.38 88 ASN A CA 1
ATOM 683 C C . ASN A 1 88 ? 1.566 7.996 6.580 1.00 97.38 88 ASN A C 1
ATOM 685 O O . ASN A 1 88 ? 0.350 7.869 6.445 1.00 97.38 88 ASN A O 1
ATOM 689 N N . HIS A 1 89 ? 2.225 7.609 7.657 1.00 96.06 89 HIS A N 1
ATOM 690 C CA . HIS A 1 89 ? 1.615 7.093 8.863 1.00 96.06 89 HIS A CA 1
ATOM 691 C C . HIS A 1 89 ? 1.788 8.101 9.991 1.00 96.06 89 HIS A C 1
ATOM 693 O O . HIS A 1 89 ? 2.848 8.706 10.142 1.00 96.06 89 HIS A O 1
ATOM 699 N N . SER A 1 90 ? 0.746 8.276 10.789 1.00 94.75 90 SER A N 1
ATOM 700 C CA . SER A 1 90 ? 0.755 9.134 11.970 1.00 94.75 90 SER A CA 1
ATOM 701 C C . SER A 1 90 ? -0.188 8.584 13.033 1.00 94.75 90 SER A C 1
ATOM 703 O O . SER A 1 90 ? -0.972 7.670 12.776 1.00 94.75 90 SER A O 1
ATOM 705 N N . VAL A 1 91 ? -0.098 9.103 14.254 1.00 92.81 91 VAL A N 1
ATOM 706 C CA . VAL A 1 91 ? -1.008 8.734 15.343 1.00 92.81 91 VAL A CA 1
ATOM 707 C C . VAL A 1 91 ? -1.854 9.935 15.719 1.00 92.81 91 VAL A C 1
ATOM 709 O O . VAL A 1 91 ? -1.345 11.044 15.868 1.00 92.81 91 VAL A O 1
ATOM 712 N N . LYS A 1 92 ? -3.153 9.703 15.896 1.00 90.62 92 LYS A N 1
ATOM 713 C CA . LYS A 1 92 ? -4.092 10.683 16.434 1.00 90.62 92 LYS A CA 1
ATOM 714 C C . LYS A 1 92 ? -4.708 10.137 17.716 1.00 90.62 92 LYS A C 1
ATOM 716 O O . LYS A 1 92 ? -5.352 9.091 17.694 1.00 90.62 92 LYS A O 1
ATOM 721 N N . ARG A 1 93 ? -4.568 10.877 18.817 1.00 88.75 93 ARG A N 1
ATOM 722 C CA . ARG A 1 93 ? -5.295 10.605 20.062 1.00 88.75 93 ARG A CA 1
ATOM 723 C C . ARG A 1 93 ? -6.758 11.013 19.889 1.00 88.75 93 ARG A C 1
ATOM 725 O O . ARG A 1 93 ? -7.047 12.176 19.607 1.00 88.75 93 ARG A O 1
ATOM 732 N N . VAL A 1 94 ? -7.673 10.069 20.079 1.00 83.88 94 VAL A N 1
ATOM 733 C CA . VAL A 1 94 ? -9.120 10.308 20.140 1.00 83.88 94 VAL A CA 1
ATOM 734 C C . VAL A 1 94 ? -9.527 10.323 21.605 1.00 83.88 94 VAL A C 1
ATOM 736 O O . VAL A 1 94 ? -9.378 9.323 22.311 1.00 83.88 94 VAL A O 1
ATOM 739 N N . LYS A 1 95 ? -9.964 11.493 22.078 1.00 82.62 95 LYS A N 1
ATOM 740 C CA . LYS A 1 95 ? -10.184 11.762 23.506 1.00 82.62 95 LYS A CA 1
ATOM 741 C C . LYS A 1 95 ? -11.384 10.986 24.036 1.00 82.62 95 LYS A C 1
ATOM 743 O O . LYS A 1 95 ? -11.313 10.427 25.122 1.00 82.62 95 LYS A O 1
ATOM 748 N N . GLU A 1 96 ? -12.434 10.907 23.233 1.00 77.56 96 GLU A N 1
ATOM 749 C CA . GLU A 1 96 ? -13.720 10.280 23.530 1.00 77.56 96 GLU A CA 1
ATOM 750 C C . GLU A 1 96 ? -13.570 8.787 23.841 1.00 77.56 96 GLU A C 1
ATOM 752 O O . GLU A 1 96 ? -14.244 8.264 24.718 1.00 77.56 96 GLU A O 1
ATOM 75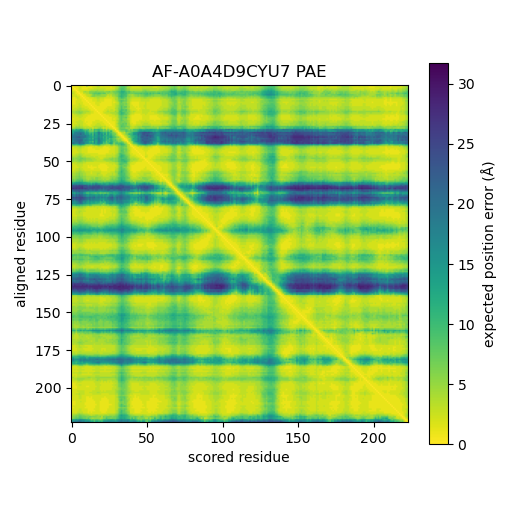7 N N . ALA A 1 97 ? -12.638 8.115 23.161 1.00 75.56 97 ALA A N 1
ATOM 758 C CA . ALA A 1 97 ? -12.329 6.703 23.376 1.00 75.56 97 ALA A CA 1
ATOM 759 C C . ALA A 1 97 ? -11.059 6.481 24.219 1.00 75.56 97 ALA A C 1
ATOM 761 O O . ALA A 1 97 ? -10.639 5.338 24.390 1.00 75.56 97 ALA A O 1
ATOM 762 N N . ASN A 1 98 ? -10.412 7.559 24.686 1.00 84.62 98 ASN A N 1
ATOM 763 C CA . ASN A 1 98 ? -9.083 7.551 25.306 1.00 84.62 98 ASN A CA 1
ATOM 764 C C . ASN A 1 98 ? -8.081 6.624 24.580 1.00 84.62 98 ASN A C 1
ATOM 766 O O . ASN A 1 98 ? -7.371 5.833 25.201 1.00 84.62 98 ASN A O 1
ATOM 770 N N . ALA A 1 99 ? -8.045 6.702 23.248 1.00 84.56 99 ALA A N 1
ATOM 771 C CA . ALA A 1 99 ? -7.322 5.751 22.410 1.00 84.56 99 ALA A CA 1
ATOM 772 C C . ALA A 1 99 ? -6.439 6.454 21.377 1.00 84.56 99 ALA A C 1
ATOM 774 O O . ALA A 1 99 ? -6.838 7.448 20.768 1.00 84.56 99 ALA A O 1
ATOM 775 N N . ASP A 1 100 ? -5.247 5.904 21.153 1.00 88.75 100 ASP A N 1
ATOM 776 C CA . ASP A 1 100 ? -4.375 6.293 20.049 1.00 88.75 100 ASP A CA 1
ATOM 777 C C . ASP A 1 100 ? -4.760 5.524 18.788 1.00 88.75 100 ASP A C 1
ATOM 779 O O . ASP A 1 100 ? -4.720 4.293 18.737 1.00 88.75 100 ASP A O 1
ATOM 783 N N . MET A 1 101 ? -5.149 6.262 17.753 1.00 87.31 101 MET A N 1
ATOM 784 C CA . MET A 1 101 ? -5.548 5.703 16.473 1.00 87.31 101 MET A CA 1
ATOM 785 C C . MET A 1 101 ? -4.449 5.883 15.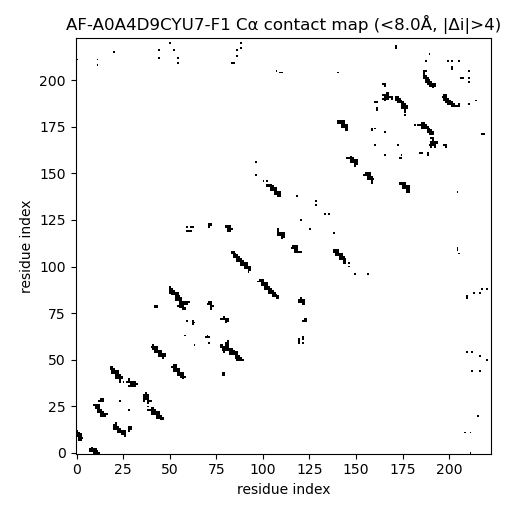440 1.00 87.31 101 MET A C 1
ATOM 787 O O . MET A 1 101 ? -3.893 6.969 15.274 1.00 87.31 101 MET A O 1
ATOM 791 N N . ARG A 1 102 ? -4.176 4.809 14.698 1.00 90.88 102 ARG A N 1
ATOM 792 C CA . ARG A 1 102 ? -3.286 4.847 13.539 1.00 90.88 102 ARG A CA 1
ATOM 793 C C . ARG A 1 102 ? -3.990 5.556 12.387 1.00 90.88 102 ARG A C 1
ATOM 795 O O . ARG A 1 102 ? -5.067 5.142 11.955 1.00 90.88 102 ARG A O 1
ATOM 802 N N . CYS A 1 103 ? -3.350 6.596 11.887 1.00 93.00 103 CYS A N 1
ATOM 803 C CA . CYS A 1 103 ? -3.737 7.341 10.708 1.00 93.00 103 CYS A CA 1
ATOM 804 C C . CYS A 1 103 ? -2.786 6.994 9.561 1.00 93.00 103 CYS A C 1
ATOM 806 O O . CYS A 1 103 ? -1.578 6.864 9.745 1.00 93.00 103 CYS A O 1
ATOM 808 N N . LEU A 1 104 ? -3.349 6.850 8.373 1.00 95.25 104 LEU A N 1
ATOM 809 C CA . LEU A 1 104 ? -2.679 6.519 7.131 1.00 95.25 104 LEU A CA 1
ATOM 810 C C . LEU A 1 104 ? -3.182 7.495 6.075 1.00 95.25 104 LEU A C 1
ATOM 812 O O . LEU A 1 104 ? -4.384 7.570 5.832 1.00 95.25 104 LEU A O 1
ATOM 816 N N . SER A 1 105 ? -2.264 8.209 5.433 1.00 96.56 105 SER A N 1
ATOM 817 C CA . SER A 1 105 ? -2.532 9.054 4.275 1.00 96.56 105 SER A CA 1
ATOM 818 C C . SER A 1 105 ? -1.676 8.597 3.103 1.00 96.56 105 SER A C 1
ATOM 820 O O . SER A 1 105 ? -0.475 8.373 3.255 1.00 96.56 105 SER A O 1
ATOM 822 N N . VAL A 1 106 ? -2.284 8.454 1.928 1.00 97.94 106 VAL A N 1
ATOM 823 C CA . VAL A 1 106 ? -1.588 8.016 0.717 1.00 97.94 106 VAL A CA 1
ATOM 824 C C . VAL A 1 106 ? -1.872 8.984 -0.422 1.00 97.94 106 VAL A C 1
ATOM 826 O O . VAL A 1 106 ? -3.012 9.396 -0.624 1.00 97.94 106 VAL A O 1
ATOM 829 N N . LYS A 1 107 ? -0.837 9.332 -1.185 1.00 97.31 107 LYS A N 1
ATOM 830 C CA . LYS A 1 107 ? -0.970 10.044 -2.458 1.00 97.31 107 LYS A CA 1
ATOM 831 C C . LYS A 1 107 ? -0.624 9.102 -3.599 1.00 97.31 107 LYS A C 1
ATOM 833 O O . LYS A 1 107 ? 0.446 8.493 -3.570 1.00 97.31 107 LYS A O 1
ATOM 838 N N . LEU A 1 108 ? -1.502 9.015 -4.596 1.00 96.00 108 LEU A N 1
ATOM 839 C CA . LEU A 1 108 ? -1.299 8.228 -5.816 1.00 96.00 108 LEU A CA 1
ATOM 840 C C . LEU A 1 108 ? -1.358 9.129 -7.060 1.00 96.00 108 LEU A C 1
ATOM 842 O O . LEU A 1 108 ? -2.099 10.116 -7.034 1.00 96.00 108 LEU A O 1
ATOM 846 N N . PRO A 1 109 ? -0.638 8.798 -8.147 1.00 93.69 109 PRO A N 1
ATOM 847 C CA . PRO A 1 109 ? -0.816 9.473 -9.428 1.00 93.69 109 PRO A CA 1
ATOM 848 C C . PRO A 1 109 ? -2.270 9.418 -9.894 1.00 93.69 109 PRO A C 1
ATOM 850 O O . PRO A 1 109 ? -2.938 8.401 -9.698 1.00 93.69 109 PRO A O 1
ATOM 853 N N . GLU A 1 110 ? -2.756 10.508 -10.490 1.00 91.62 110 GLU A N 1
ATOM 854 C CA . GLU A 1 110 ? -4.074 10.516 -11.125 1.00 91.62 110 GLU A CA 1
ATOM 855 C C . GLU A 1 110 ? -4.103 9.506 -12.279 1.00 91.62 110 GLU A C 1
ATOM 857 O O . GLU A 1 110 ? -3.148 9.391 -13.046 1.00 91.62 110 GLU A O 1
ATOM 862 N N . VAL A 1 111 ? -5.200 8.761 -12.372 1.00 90.88 111 VAL A N 1
ATOM 863 C CA . VAL A 1 111 ? -5.522 7.878 -13.494 1.00 90.88 111 VAL A CA 1
ATOM 864 C C . VAL A 1 111 ? -6.372 8.705 -14.451 1.00 90.88 111 VAL A C 1
ATOM 866 O O . VAL A 1 111 ? -7.333 9.340 -14.016 1.00 90.88 111 VAL A O 1
ATOM 869 N N . HIS A 1 112 ? -5.990 8.747 -15.725 1.00 88.38 112 HIS A N 1
ATOM 870 C CA . HIS A 1 112 ? -6.674 9.549 -16.736 1.00 88.38 112 HIS A CA 1
ATOM 871 C C . HIS A 1 112 ? -8.043 8.947 -17.099 1.00 88.38 112 HIS A C 1
ATOM 873 O O . HIS A 1 112 ? -8.371 7.821 -16.724 1.00 88.38 112 HIS A O 1
ATOM 879 N N . GLU A 1 113 ? -8.855 9.702 -17.845 1.00 86.81 113 GLU A N 1
ATOM 880 C CA . GLU A 1 113 ? -10.229 9.317 -18.214 1.00 86.81 113 GLU A CA 1
ATOM 881 C C . GLU A 1 113 ? -10.316 7.986 -18.975 1.00 86.81 113 GLU A C 1
ATOM 883 O O . GLU A 1 113 ? -11.325 7.288 -18.883 1.00 86.81 113 GLU A O 1
ATOM 888 N N . ASP A 1 114 ? -9.249 7.602 -19.680 1.00 87.69 114 ASP A N 1
ATOM 889 C CA . ASP A 1 114 ? -9.161 6.323 -20.387 1.00 87.69 114 ASP A CA 1
ATOM 890 C C . ASP A 1 114 ? -9.058 5.105 -19.450 1.00 87.69 114 ASP A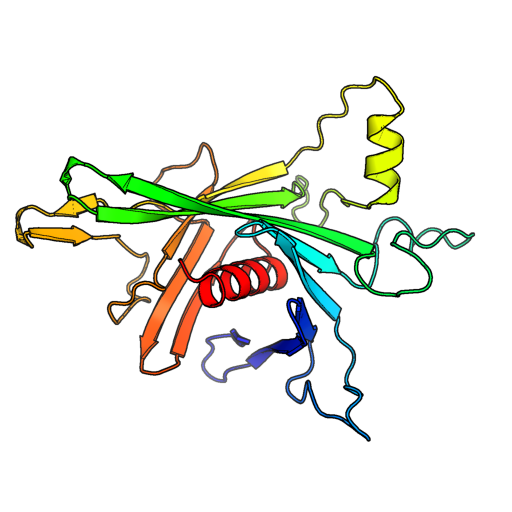 C 1
ATOM 892 O O . ASP A 1 114 ? -9.165 3.971 -19.912 1.00 87.69 114 ASP A O 1
ATOM 896 N N . GLN A 1 115 ? -8.849 5.322 -18.145 1.00 82.69 115 GLN A N 1
ATOM 897 C CA . GLN A 1 115 ? -8.625 4.307 -17.108 1.00 82.69 115 GLN A CA 1
ATOM 898 C C . GLN A 1 115 ? -7.433 3.365 -17.360 1.00 82.69 115 GLN A C 1
ATOM 900 O O . GLN A 1 115 ? -7.237 2.400 -16.618 1.00 82.69 115 GLN A O 1
ATOM 905 N N . GLN A 1 116 ? -6.626 3.635 -18.385 1.00 79.62 116 GLN A N 1
ATOM 906 C CA . GLN A 1 116 ? -5.475 2.830 -18.797 1.00 79.62 116 GLN A CA 1
ATOM 907 C C . GLN A 1 116 ? -4.166 3.564 -18.526 1.00 79.62 116 GLN A C 1
ATOM 909 O O . GLN A 1 116 ? -3.153 2.947 -18.189 1.00 79.62 116 GLN A O 1
ATOM 914 N N . THR A 1 117 ? -4.177 4.886 -18.670 1.00 8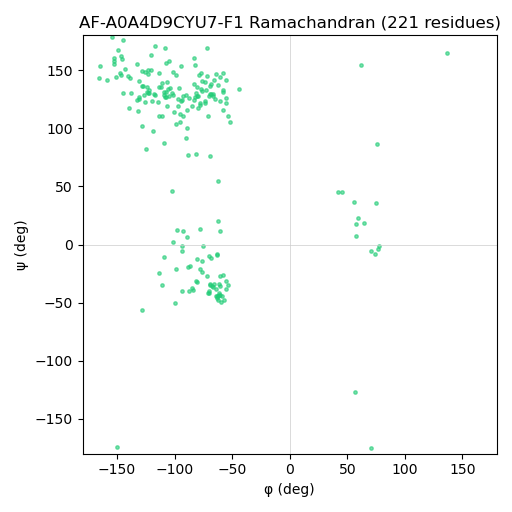5.81 117 THR A N 1
ATOM 915 C CA . THR A 1 117 ? -3.020 5.741 -18.466 1.00 85.81 117 THR A CA 1
ATOM 916 C C . THR A 1 117 ? -3.134 6.500 -17.150 1.00 85.81 117 THR A C 1
ATOM 918 O O . THR A 1 117 ? -4.199 6.652 -16.551 1.00 85.81 117 THR A O 1
ATOM 921 N N . ARG A 1 118 ? -1.987 6.943 -16.644 1.00 89.06 118 ARG A N 1
ATOM 922 C CA . ARG A 1 118 ? -1.873 7.694 -15.395 1.00 89.06 118 ARG A CA 1
ATOM 923 C C . ARG A 1 118 ? -0.740 8.697 -15.493 1.00 89.06 118 ARG A C 1
ATOM 925 O O . ARG A 1 118 ? 0.194 8.510 -16.280 1.00 89.06 118 ARG A O 1
ATOM 932 N N . ASP A 1 119 ? -0.760 9.669 -14.597 1.00 90.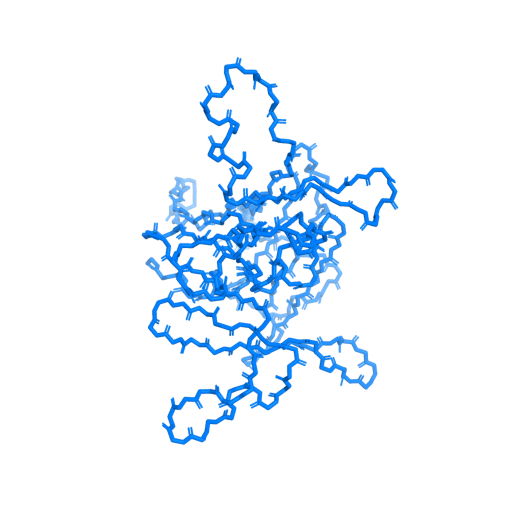31 119 ASP A N 1
ATOM 933 C CA . ASP A 1 119 ? 0.359 10.573 -14.399 1.00 90.31 119 ASP A CA 1
ATOM 934 C C . ASP A 1 119 ? 1.637 9.790 -14.042 1.00 90.31 119 ASP A C 1
ATOM 936 O O . ASP A 1 119 ? 1.662 8.924 -13.162 1.00 90.31 119 ASP A O 1
ATOM 940 N N . VAL A 1 120 ? 2.744 10.122 -14.709 1.00 89.31 120 VAL A N 1
ATOM 941 C CA . VAL A 1 120 ? 4.053 9.515 -14.434 1.00 89.31 120 VAL A CA 1
ATOM 942 C C . VAL A 1 120 ? 4.835 10.397 -13.468 1.00 89.31 120 VAL A C 1
ATOM 944 O O . VAL A 1 120 ? 5.393 11.431 -13.847 1.00 89.31 120 VAL A O 1
ATOM 947 N N . TRP A 1 121 ? 4.934 9.974 -12.207 1.00 90.75 121 TRP A N 1
ATOM 948 C CA . TRP A 1 121 ? 5.770 10.649 -11.210 1.00 90.75 121 TRP A CA 1
ATOM 949 C C . TRP A 1 121 ? 7.235 10.230 -11.351 1.00 90.75 121 TRP A C 1
ATOM 951 O O . TRP A 1 121 ? 7.772 9.405 -10.610 1.00 90.75 121 TRP A O 1
ATOM 961 N N . CYS A 1 122 ? 7.890 10.807 -12.354 1.00 87.00 122 CYS A N 1
ATOM 962 C CA . CYS A 1 122 ? 9.322 10.662 -12.572 1.00 87.00 122 CYS A CA 1
ATOM 963 C C . CYS A 1 122 ? 10.105 11.654 -11.680 1.00 87.00 122 CYS A C 1
ATOM 965 O O . CYS A 1 122 ? 9.863 12.860 -11.783 1.00 87.00 122 CYS A O 1
ATOM 967 N N . PRO A 1 123 ? 11.096 11.208 -10.880 1.00 78.88 123 PRO A N 1
ATOM 968 C CA . PRO A 1 123 ? 11.908 12.082 -10.024 1.00 78.88 123 PRO A CA 1
ATOM 969 C C . PRO A 1 123 ? 12.595 13.234 -10.773 1.00 78.88 123 PRO A C 1
ATOM 971 O O . PRO A 1 123 ? 12.752 14.324 -10.230 1.00 78.88 123 PRO A O 1
ATOM 974 N N . ARG A 1 124 ? 12.965 13.033 -12.047 1.00 76.19 124 ARG A N 1
ATOM 975 C CA . ARG A 1 124 ? 13.524 14.111 -12.880 1.00 76.19 124 ARG A CA 1
ATOM 976 C C . ARG A 1 124 ? 12.474 15.155 -13.250 1.00 76.19 124 ARG A C 1
ATOM 978 O O . ARG A 1 124 ? 12.761 16.348 -13.235 1.00 76.19 124 ARG A O 1
ATOM 985 N N . MET A 1 125 ? 11.270 14.705 -13.598 1.00 72.00 125 MET A N 1
ATOM 986 C CA . MET A 1 125 ? 10.172 15.605 -13.952 1.00 72.00 125 MET A CA 1
ATOM 987 C C . MET A 1 125 ? 9.741 16.432 -12.737 1.00 72.00 125 MET A C 1
ATOM 989 O O . MET A 1 125 ? 9.411 17.601 -12.890 1.00 72.00 125 MET A O 1
ATOM 993 N N . GLU A 1 126 ? 9.802 15.863 -11.530 1.00 65.88 126 GLU A N 1
ATOM 994 C CA . GLU A 1 126 ? 9.549 16.596 -10.287 1.00 65.88 126 GLU A CA 1
ATOM 995 C C . GLU A 1 126 ? 10.569 17.726 -10.061 1.00 65.88 126 GLU A C 1
ATOM 997 O O . GLU A 1 126 ? 10.179 18.845 -9.734 1.00 65.88 126 GLU A O 1
ATOM 1002 N N . GLN A 1 127 ? 11.865 17.466 -10.276 1.00 60.16 127 GLN A N 1
ATOM 1003 C CA . GLN A 1 127 ? 12.908 18.494 -10.163 1.00 60.16 127 GLN A CA 1
ATOM 1004 C C . GLN A 1 127 ? 12.700 19.621 -11.179 1.00 60.16 127 GLN A C 1
ATOM 1006 O O . GLN A 1 127 ? 12.676 20.784 -10.791 1.00 60.16 127 GLN A O 1
ATOM 1011 N N . ALA A 1 128 ? 12.448 19.284 -12.448 1.00 58.12 128 ALA A N 1
ATOM 1012 C CA . ALA A 1 128 ? 12.156 20.273 -13.487 1.00 58.12 128 ALA A CA 1
ATOM 1013 C C . ALA A 1 128 ? 10.885 21.098 -13.187 1.00 58.12 128 ALA A C 1
ATOM 1015 O O . ALA A 1 128 ? 10.837 22.290 -13.488 1.00 58.12 128 ALA A O 1
ATOM 1016 N N . ARG A 1 129 ? 9.867 20.487 -12.557 1.00 55.53 129 ARG A N 1
ATOM 1017 C CA . ARG A 1 129 ? 8.637 21.168 -12.112 1.00 55.53 129 ARG A CA 1
ATOM 1018 C C . ARG A 1 129 ? 8.870 22.141 -10.956 1.00 55.53 129 ARG A C 1
ATOM 1020 O O . ARG A 1 129 ? 8.202 23.160 -10.912 1.00 55.53 129 ARG A O 1
ATOM 1027 N N . LYS A 1 130 ? 9.795 21.856 -10.033 1.00 56.38 130 LYS A N 1
ATOM 1028 C CA . LYS A 1 130 ? 10.135 22.784 -8.933 1.00 56.38 130 LYS A CA 1
ATOM 1029 C C . LYS A 1 130 ? 10.914 24.010 -9.419 1.00 56.38 130 LYS A C 1
ATOM 1031 O O . LYS A 1 130 ? 10.849 25.052 -8.781 1.00 56.38 130 LYS A O 1
ATOM 1036 N N . SER A 1 131 ? 11.652 23.884 -10.522 1.00 56.88 131 SER A N 1
ATOM 1037 C CA . SER A 1 131 ? 12.474 24.962 -11.091 1.00 56.88 131 SER A CA 1
ATOM 1038 C C . SER A 1 131 ? 11.680 25.959 -11.937 1.00 56.88 131 SER A C 1
ATOM 1040 O O . SER A 1 131 ? 12.032 27.133 -11.988 1.00 56.88 131 SER A O 1
ATOM 1042 N N . ASN A 1 132 ? 10.610 25.508 -12.594 1.00 51.12 132 ASN A N 1
ATOM 1043 C CA . ASN A 1 132 ? 9.740 26.374 -13.379 1.00 51.12 132 ASN A CA 1
ATOM 1044 C C . ASN A 1 132 ? 8.536 26.771 -12.526 1.00 51.12 132 ASN A C 1
ATOM 1046 O O . ASN A 1 132 ? 7.754 25.913 -12.139 1.00 51.12 132 ASN A O 1
ATOM 1050 N N . ASN A 1 133 ? 8.362 28.072 -12.285 1.00 48.91 133 ASN A N 1
ATOM 1051 C CA . ASN A 1 133 ? 7.286 28.703 -11.500 1.00 48.91 133 ASN A CA 1
ATOM 1052 C C . ASN A 1 133 ? 5.854 28.483 -12.063 1.00 48.91 133 ASN A C 1
ATOM 1054 O O . ASN A 1 133 ? 4.943 29.260 -11.793 1.00 48.91 133 ASN A O 1
ATOM 1058 N N . ALA A 1 134 ? 5.648 27.461 -12.895 1.00 48.72 134 ALA A N 1
ATOM 1059 C CA . ALA A 1 134 ? 4.361 27.080 -13.442 1.00 48.72 134 ALA A CA 1
ATOM 1060 C C . ALA A 1 134 ? 3.687 26.088 -12.491 1.00 48.72 134 ALA A C 1
ATOM 1062 O O . ALA A 1 134 ? 4.153 24.960 -12.317 1.00 48.72 134 ALA A O 1
ATOM 1063 N N . GLU A 1 135 ? 2.558 26.502 -11.920 1.00 47.75 135 GLU A N 1
ATOM 1064 C CA . GLU A 1 135 ? 1.606 25.691 -11.157 1.00 47.75 135 GLU A CA 1
ATOM 1065 C C . GLU A 1 135 ? 0.962 24.571 -12.004 1.00 47.75 135 GLU A C 1
ATOM 1067 O O . GLU A 1 135 ? -0.258 24.416 -12.060 1.00 47.75 135 GLU A O 1
ATOM 1072 N N . LEU A 1 136 ? 1.759 23.717 -12.645 1.00 51.78 136 LEU A N 1
ATOM 1073 C CA . LEU A 1 136 ? 1.318 22.384 -13.033 1.00 51.78 136 LEU A CA 1
ATOM 1074 C C . LEU A 1 136 ? 1.153 21.585 -11.737 1.00 51.78 136 LEU A C 1
ATOM 1076 O O . LEU A 1 136 ? 2.013 20.786 -11.364 1.00 51.78 136 LEU A O 1
ATOM 1080 N N . LYS A 1 137 ? 0.058 21.855 -11.012 1.00 55.41 137 LYS A N 1
ATOM 1081 C CA . LYS A 1 137 ? -0.391 21.063 -9.867 1.00 55.41 137 LYS A CA 1
ATOM 1082 C C . LYS A 1 137 ? -0.444 19.615 -10.333 1.00 55.41 137 LYS A C 1
ATOM 1084 O O . LYS A 1 137 ? -1.335 19.251 -11.093 1.00 55.41 137 LYS A O 1
ATOM 1089 N N . THR A 1 138 ? 0.528 18.807 -9.910 1.00 61.78 138 THR A N 1
ATOM 1090 C CA . THR A 1 138 ? 0.507 17.360 -10.126 1.00 61.78 138 THR A CA 1
ATOM 1091 C C . THR A 1 138 ? -0.822 16.845 -9.588 1.00 61.78 138 THR A C 1
ATOM 1093 O O . THR A 1 138 ? -1.068 16.910 -8.374 1.00 61.78 138 THR A O 1
ATOM 1096 N N . ARG A 1 139 ? -1.700 16.404 -10.489 1.00 80.12 139 ARG A N 1
ATOM 1097 C CA . ARG A 1 139 ? -2.997 15.871 -10.105 1.00 80.12 139 ARG A CA 1
ATOM 1098 C C . ARG A 1 139 ? -2.758 14.506 -9.475 1.00 80.12 139 ARG A C 1
ATOM 1100 O O . ARG A 1 139 ? -1.918 13.718 -9.910 1.00 80.12 139 ARG A O 1
ATOM 1107 N N . HIS A 1 140 ? -3.388 14.294 -8.333 1.00 90.88 140 HIS A N 1
ATOM 1108 C CA . HIS A 1 140 ? -3.138 13.121 -7.517 1.00 90.88 140 HIS A CA 1
ATOM 1109 C C . HIS A 1 140 ? -4.387 12.762 -6.741 1.00 90.88 140 HIS A C 1
ATOM 1111 O O . HIS A 1 140 ? -5.103 13.639 -6.253 1.00 90.88 140 HIS A O 1
ATOM 1117 N N . PHE A 1 141 ? -4.600 11.466 -6.567 1.00 93.81 141 PHE A N 1
ATOM 1118 C CA . PHE A 1 141 ? -5.582 10.983 -5.618 1.00 93.81 141 PHE A CA 1
ATOM 1119 C C . PHE A 1 141 ? -5.011 11.088 -4.211 1.00 93.81 141 PHE A C 1
ATOM 1121 O O . PHE A 1 141 ? -3.870 10.689 -3.957 1.00 93.81 141 PHE A O 1
ATOM 1128 N N . ARG A 1 142 ? -5.817 11.617 -3.292 1.00 95.56 142 ARG A N 1
ATOM 1129 C CA . ARG A 1 142 ? -5.554 11.560 -1.856 1.00 95.56 142 ARG A CA 1
ATOM 1130 C C . ARG A 1 142 ? -6.426 10.483 -1.248 1.00 95.56 142 ARG A C 1
ATOM 1132 O O . ARG A 1 142 ? -7.625 10.435 -1.488 1.00 95.56 142 ARG A O 1
ATOM 1139 N N . LEU A 1 143 ? -5.806 9.619 -0.470 1.00 96.44 143 LEU A N 1
ATOM 1140 C CA . LEU A 1 143 ? -6.452 8.524 0.224 1.00 96.44 143 LEU A CA 1
ATOM 1141 C C . LEU A 1 143 ? -6.175 8.656 1.716 1.00 96.44 143 LEU A C 1
ATOM 1143 O O . LEU A 1 143 ? -5.087 9.089 2.110 1.00 96.44 143 LEU A O 1
ATOM 1147 N N . HIS A 1 144 ? -7.127 8.241 2.540 1.00 95.44 144 HIS A N 1
ATOM 1148 C CA . HIS A 1 144 ? -6.953 8.189 3.987 1.00 95.44 144 HIS A CA 1
ATOM 1149 C C . HIS A 1 144 ? -7.655 6.967 4.575 1.00 95.44 144 HIS A C 1
ATOM 1151 O O . HIS A 1 144 ? -8.645 6.493 4.016 1.00 95.44 144 HIS A O 1
ATOM 1157 N N . ASN A 1 145 ? -7.156 6.426 5.687 1.00 94.12 145 ASN A N 1
ATOM 1158 C CA . ASN A 1 145 ? -7.905 5.381 6.376 1.00 94.12 145 ASN A CA 1
ATOM 1159 C C . ASN A 1 145 ? -9.119 5.958 7.103 1.00 94.12 145 ASN A C 1
ATOM 1161 O O . ASN A 1 145 ? -9.036 6.994 7.763 1.00 94.12 145 ASN A O 1
ATOM 1165 N N . LYS A 1 146 ? -10.230 5.227 7.048 1.00 92.19 146 LYS A N 1
ATOM 1166 C CA . LYS A 1 146 ? -11.372 5.477 7.913 1.00 92.19 146 LYS A CA 1
ATOM 1167 C C . LYS A 1 146 ? -11.003 5.094 9.348 1.00 92.19 146 LYS A C 1
ATOM 1169 O O . LYS A 1 146 ? -10.480 4.003 9.600 1.00 92.19 146 LYS A O 1
ATOM 1174 N N . LEU A 1 147 ? -11.258 6.008 10.278 1.00 89.56 147 LEU A N 1
ATOM 1175 C CA . LEU A 1 147 ? -11.082 5.762 11.706 1.00 89.56 147 LEU A CA 1
ATOM 1176 C C . LEU A 1 147 ? -12.272 4.958 12.248 1.00 89.56 147 LEU A C 1
ATOM 1178 O O . LEU A 1 147 ? -13.389 5.124 11.754 1.00 89.56 147 LEU A O 1
ATOM 1182 N N . PRO A 1 148 ? -12.056 4.066 13.229 1.00 88.50 148 PRO A N 1
ATOM 1183 C CA . PRO A 1 148 ? -13.153 3.355 13.864 1.00 88.50 148 PRO A CA 1
ATOM 1184 C C . PRO A 1 148 ? -14.068 4.327 14.617 1.00 88.50 148 PRO A C 1
ATOM 1186 O O . PRO A 1 148 ? -13.617 5.319 15.190 1.00 88.50 148 PRO A O 1
ATOM 1189 N N . GLU A 1 149 ? -15.353 4.004 14.635 1.00 87.19 149 GLU A N 1
ATOM 1190 C CA . GLU A 1 149 ? -16.398 4.771 15.307 1.00 87.19 149 GLU A CA 1
ATOM 1191 C C . GLU A 1 149 ? -16.707 4.129 16.665 1.00 87.19 149 GLU A C 1
ATOM 1193 O O . GLU A 1 149 ? -16.634 2.906 16.818 1.00 87.19 149 GLU A O 1
ATOM 1198 N N . TRP A 1 150 ? -17.041 4.940 17.671 1.00 87.62 150 TRP A N 1
ATOM 1199 C CA . TRP A 1 150 ? -17.469 4.416 18.966 1.00 87.62 150 TRP A CA 1
ATOM 1200 C C . TRP A 1 150 ? -18.813 3.699 18.828 1.00 87.62 150 TRP A C 1
ATOM 1202 O O . TRP A 1 150 ? -19.770 4.244 18.282 1.00 87.62 150 TRP A O 1
ATOM 1212 N N . ASN A 1 151 ? -18.887 2.472 19.333 1.00 88.19 151 ASN A N 1
ATOM 1213 C CA . ASN A 1 151 ? -20.117 1.704 19.405 1.00 88.19 151 ASN A CA 1
ATOM 1214 C C . ASN A 1 151 ? -20.543 1.565 20.869 1.00 88.19 151 ASN A C 1
ATOM 1216 O O . ASN A 1 151 ? -19.908 0.835 21.629 1.00 88.19 151 ASN A O 1
ATOM 1220 N N . GLU A 1 152 ? -21.634 2.233 21.246 1.00 89.00 152 GLU A N 1
ATOM 1221 C CA . GLU A 1 152 ? -22.144 2.218 22.622 1.00 89.00 152 GLU A CA 1
ATOM 1222 C C . GLU A 1 152 ? -22.609 0.829 23.073 1.00 89.00 152 GLU A C 1
ATOM 1224 O O . GLU A 1 152 ? -22.351 0.436 24.205 1.00 89.00 152 GLU A O 1
ATOM 1229 N N . ALA A 1 153 ? -23.241 0.043 22.201 1.00 90.50 153 ALA A N 1
ATOM 1230 C CA . ALA A 1 153 ? -23.738 -1.283 22.574 1.00 90.50 153 ALA A CA 1
ATOM 1231 C C . ALA A 1 153 ? -22.598 -2.270 22.882 1.00 90.50 153 ALA A C 1
ATOM 1233 O O . ALA A 1 153 ? -22.722 -3.114 23.765 1.00 90.50 153 ALA A O 1
ATOM 1234 N N . LEU A 1 154 ? -21.482 -2.159 22.158 1.00 87.75 154 LEU A N 1
ATOM 1235 C CA . LEU A 1 154 ? -20.293 -2.994 22.341 1.00 87.75 154 LEU A CA 1
ATOM 1236 C C . LEU A 1 154 ? -19.251 -2.361 23.274 1.00 87.75 154 LEU A C 1
ATOM 1238 O O . LEU A 1 154 ? -18.243 -3.007 23.557 1.00 87.75 154 LEU A O 1
ATOM 1242 N N . GLN A 1 155 ? -19.466 -1.112 23.709 1.00 86.31 155 GLN A N 1
ATOM 1243 C CA . GLN A 1 155 ? -18.509 -0.295 24.468 1.00 86.31 155 GLN A CA 1
ATOM 1244 C C . GLN A 1 155 ? -17.094 -0.350 23.862 1.00 86.31 155 GLN A C 1
ATOM 1246 O O . GLN A 1 155 ? -16.098 -0.579 24.549 1.00 86.31 155 GLN A O 1
ATOM 1251 N N . SER A 1 156 ? -17.007 -0.221 22.533 1.00 85.00 156 SER A N 1
ATOM 1252 C CA . SER A 1 156 ? -15.758 -0.427 21.797 1.00 85.00 156 SER A CA 1
ATOM 1253 C C . SER A 1 156 ? -15.699 0.364 20.493 1.00 85.00 156 SER A C 1
ATOM 1255 O O . SER A 1 156 ? -16.721 0.719 19.910 1.00 85.00 156 SER A O 1
ATOM 1257 N N . LEU A 1 157 ? -14.480 0.607 20.010 1.00 85.50 157 LEU A N 1
ATOM 1258 C CA . LEU A 1 157 ? -14.210 1.206 18.706 1.00 85.50 157 LEU A CA 1
ATOM 1259 C C . LEU A 1 157 ? -14.391 0.165 17.598 1.00 85.50 157 LEU A C 1
ATOM 1261 O O . LEU A 1 157 ? -13.689 -0.846 17.554 1.00 85.50 157 LEU A O 1
ATOM 1265 N N . VAL A 1 158 ? -15.306 0.435 16.670 1.00 87.00 158 VAL A N 1
ATOM 1266 C CA . VAL A 1 158 ? -15.676 -0.484 15.594 1.00 87.00 158 VAL A CA 1
ATOM 1267 C C . VAL A 1 158 ? -15.467 0.179 14.242 1.00 87.00 158 VAL A C 1
ATOM 1269 O O . VAL A 1 158 ? -15.947 1.277 13.979 1.00 87.00 158 VAL A O 1
ATOM 1272 N N . LEU A 1 159 ? -14.785 -0.529 13.346 1.00 89.19 159 LEU A N 1
ATOM 1273 C CA . LEU A 1 159 ? -14.722 -0.179 11.933 1.00 89.19 159 LEU A CA 1
ATOM 1274 C C . LEU A 1 159 ? -15.569 -1.174 11.141 1.00 89.19 159 LEU A C 1
ATOM 1276 O O . LEU A 1 159 ? -15.393 -2.388 11.264 1.00 89.19 159 LEU A O 1
ATOM 1280 N N . ARG A 1 160 ? -16.499 -0.661 10.334 1.00 87.75 160 ARG A N 1
ATOM 1281 C CA . ARG A 1 160 ? -17.329 -1.489 9.456 1.00 87.75 160 ARG A CA 1
ATOM 1282 C C . ARG A 1 160 ? -16.564 -1.794 8.173 1.00 87.75 160 ARG A C 1
ATOM 1284 O O . ARG A 1 160 ? -16.124 -0.883 7.480 1.00 87.75 160 ARG A O 1
ATOM 1291 N N . PHE A 1 161 ? -16.421 -3.083 7.881 1.00 89.12 161 PHE A N 1
ATOM 1292 C CA . PHE A 1 161 ? -15.788 -3.587 6.668 1.00 89.12 161 PHE A CA 1
ATOM 1293 C C . PHE A 1 161 ? -16.838 -4.033 5.656 1.00 89.12 161 PHE A C 1
ATOM 1295 O O . PHE A 1 161 ? -17.902 -4.546 6.005 1.00 89.12 161 PHE A O 1
ATOM 1302 N N . ASN A 1 162 ? -16.498 -3.891 4.386 1.00 85.00 162 ASN A N 1
ATOM 1303 C CA . ASN A 1 162 ? -17.339 -4.266 3.271 1.00 85.00 162 ASN A CA 1
ATOM 1304 C C . ASN A 1 162 ? -17.346 -5.787 3.082 1.00 85.00 162 ASN A C 1
ATOM 1306 O O . ASN A 1 162 ? -16.311 -6.458 3.174 1.00 85.00 162 ASN A O 1
ATOM 1310 N N . LYS A 1 163 ? -18.530 -6.319 2.753 1.00 80.38 163 LYS A N 1
ATOM 1311 C CA . LYS A 1 163 ? -18.733 -7.671 2.201 1.00 80.38 163 LYS A CA 1
ATOM 1312 C C . LYS A 1 163 ? -18.229 -8.834 3.079 1.00 80.38 163 LYS A C 1
ATOM 1314 O O . LYS A 1 163 ? -17.954 -9.909 2.561 1.00 80.38 163 LYS A O 1
ATOM 1319 N N . GLY A 1 164 ? -18.089 -8.637 4.396 1.00 83.50 164 GLY A N 1
ATOM 1320 C CA . GLY A 1 164 ? -17.799 -9.716 5.356 1.00 83.50 164 GLY A CA 1
ATOM 1321 C C . GLY A 1 164 ? -16.439 -10.410 5.190 1.00 83.50 164 GLY A C 1
ATOM 1322 O O . GLY A 1 164 ? -16.250 -11.513 5.687 1.00 83.50 164 GLY A O 1
ATOM 1323 N N . ARG A 1 165 ? -15.482 -9.794 4.485 1.00 88.06 165 ARG A N 1
ATOM 1324 C CA . ARG A 1 165 ? -14.166 -10.394 4.178 1.00 88.06 165 ARG A CA 1
ATOM 1325 C C . ARG A 1 165 ? -13.192 -10.353 5.355 1.00 88.06 165 ARG A C 1
ATOM 1327 O O . ARG A 1 165 ? -12.233 -11.120 5.402 1.00 88.06 165 ARG A O 1
ATOM 1334 N N . VAL A 1 166 ? -13.433 -9.461 6.310 1.00 90.62 166 VAL A N 1
ATOM 1335 C CA . VAL A 1 166 ? -12.653 -9.342 7.543 1.00 90.62 166 VAL A CA 1
ATOM 1336 C C . VAL A 1 166 ? -13.327 -10.186 8.616 1.00 90.62 166 VAL A C 1
ATOM 1338 O O . VAL A 1 166 ? -14.423 -9.864 9.061 1.00 90.62 166 VAL A O 1
ATOM 1341 N N . LEU A 1 167 ? -12.676 -11.283 9.003 1.00 91.38 167 LEU A N 1
ATOM 1342 C CA . LEU A 1 167 ? -13.282 -12.333 9.834 1.00 91.38 167 LEU A CA 1
ATOM 1343 C C . LEU A 1 167 ? -12.724 -12.381 11.258 1.00 91.38 167 LEU A C 1
ATOM 1345 O O . LEU A 1 167 ? -13.249 -13.105 12.099 1.00 91.38 167 LEU A O 1
A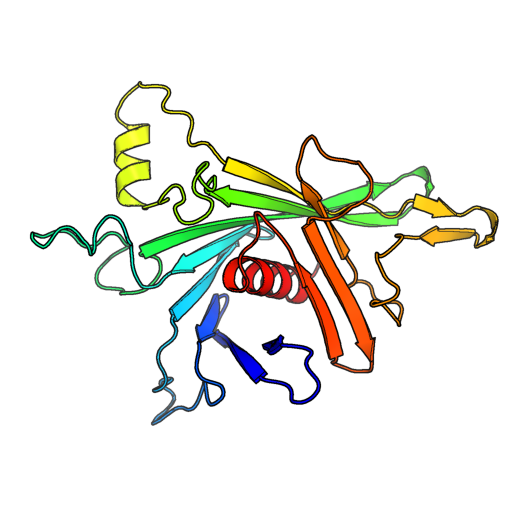TOM 1349 N N . ALA A 1 168 ? -11.640 -11.655 11.532 1.00 90.19 168 ALA A N 1
ATOM 1350 C CA . ALA A 1 168 ? -10.997 -11.662 12.837 1.00 90.19 168 ALA A CA 1
ATOM 1351 C C . ALA A 1 168 ? -10.518 -10.261 13.252 1.00 90.19 168 ALA A C 1
ATOM 1353 O O . ALA A 1 168 ? -10.028 -9.502 12.407 1.00 90.19 168 ALA A O 1
ATOM 1354 N N . PRO A 1 169 ? -10.578 -9.924 14.555 1.00 87.19 169 PRO A N 1
ATOM 1355 C CA . PRO A 1 169 ? -10.055 -8.665 15.067 1.00 87.19 169 PRO A CA 1
ATOM 1356 C C . PRO A 1 169 ? -8.529 -8.596 14.925 1.00 87.19 169 PRO A C 1
ATOM 1358 O O . PRO A 1 169 ? -7.802 -9.584 15.100 1.00 87.19 169 PRO A O 1
ATOM 1361 N N . SER A 1 170 ? -8.027 -7.409 14.590 1.00 89.31 170 SER A N 1
ATOM 1362 C CA . SER A 1 170 ? -6.598 -7.112 14.535 1.00 89.31 170 SER A CA 1
ATOM 1363 C C . SER A 1 170 ? -6.361 -5.606 14.474 1.00 89.31 170 SER A C 1
ATOM 1365 O O . SER A 1 170 ? -7.036 -4.913 13.720 1.00 89.31 170 SER A O 1
ATOM 1367 N N . ALA A 1 171 ? -5.307 -5.127 15.142 1.00 86.12 171 ALA A N 1
ATOM 1368 C CA . ALA A 1 171 ? -4.776 -3.771 14.951 1.00 86.12 171 ALA A CA 1
ATOM 1369 C C . ALA A 1 171 ? -4.245 -3.519 13.522 1.00 86.12 171 ALA A C 1
ATOM 1371 O O . ALA A 1 171 ? -3.875 -2.399 13.181 1.00 86.12 171 ALA A O 1
ATOM 1372 N N . LYS A 1 172 ? -4.165 -4.571 12.693 1.00 88.81 172 LYS A N 1
ATOM 1373 C CA . LYS A 1 172 ? -3.780 -4.500 11.282 1.00 88.81 172 LYS A CA 1
ATOM 1374 C C . LYS A 1 172 ? -4.968 -4.371 10.326 1.00 88.81 172 LYS A C 1
ATOM 1376 O O . LYS A 1 172 ? -4.734 -4.291 9.130 1.00 88.81 172 LYS A O 1
ATOM 1381 N N . ASN A 1 173 ? -6.207 -4.367 10.816 1.00 93.25 173 ASN A N 1
ATOM 1382 C CA . ASN A 1 173 ? -7.376 -4.198 9.959 1.00 93.25 173 ASN A CA 1
ATOM 1383 C C . ASN A 1 173 ? -7.594 -2.709 9.661 1.00 93.25 173 ASN A C 1
ATOM 1385 O O . ASN A 1 173 ? -7.620 -1.902 10.587 1.00 93.25 173 ASN A O 1
ATOM 1389 N N . PHE A 1 174 ? -7.777 -2.347 8.394 1.00 94.25 174 PHE A N 1
ATOM 1390 C CA . PHE A 1 174 ? -8.042 -0.969 7.990 1.00 94.25 174 PHE A CA 1
ATOM 1391 C C . PHE A 1 174 ? -8.847 -0.896 6.687 1.00 94.25 174 PHE A C 1
ATOM 1393 O O . PHE A 1 174 ? -8.825 -1.808 5.858 1.00 94.25 174 PHE A O 1
ATOM 1400 N N . LEU A 1 175 ? -9.559 0.215 6.521 1.00 94.81 175 LEU A N 1
ATOM 1401 C CA . LEU A 1 175 ? -10.311 0.574 5.324 1.00 94.81 175 LEU A CA 1
ATOM 1402 C C . LEU A 1 175 ? -9.805 1.937 4.857 1.00 94.81 175 LEU A C 1
ATOM 1404 O O . LEU A 1 175 ? -9.687 2.842 5.677 1.00 94.81 175 LEU A O 1
ATOM 1408 N N . ILE A 1 176 ? -9.488 2.081 3.576 1.00 95.31 176 ILE A N 1
ATOM 1409 C CA . ILE A 1 176 ? -9.033 3.327 2.958 1.00 95.31 176 ILE A CA 1
ATOM 1410 C C . ILE A 1 176 ? -10.141 3.889 2.081 1.00 95.31 176 ILE A C 1
ATOM 1412 O O . ILE A 1 176 ? -10.669 3.178 1.226 1.00 95.31 176 ILE A O 1
ATOM 1416 N N . CYS A 1 177 ? -10.428 5.174 2.254 1.00 94.81 177 CYS A N 1
ATOM 1417 C CA . CYS A 1 177 ? -11.368 5.946 1.456 1.00 94.81 177 CYS A CA 1
ATOM 1418 C C . CYS A 1 177 ? -10.623 6.928 0.544 1.00 94.81 177 CYS A C 1
ATOM 1420 O O . CYS A 1 177 ? -9.481 7.319 0.816 1.00 94.81 177 CYS A O 1
ATOM 1422 N N . LEU A 1 178 ? -11.285 7.315 -0.545 1.00 93.56 178 LEU A N 1
ATOM 1423 C CA . LEU A 1 178 ? -10.837 8.410 -1.396 1.00 93.56 178 LEU A CA 1
ATOM 1424 C C . LEU A 1 178 ? -11.252 9.740 -0.758 1.00 93.56 178 LEU A C 1
ATOM 1426 O O . LEU A 1 178 ? -12.373 9.884 -0.275 1.00 93.56 178 LEU A O 1
ATOM 1430 N N . ASP A 1 179 ? -10.341 10.708 -0.740 1.00 90.06 179 ASP A N 1
ATOM 1431 C CA . ASP A 1 179 ? -10.618 12.057 -0.250 1.00 90.06 179 ASP A CA 1
ATOM 1432 C C . ASP A 1 179 ? -11.775 12.681 -1.048 1.00 90.06 179 ASP A C 1
ATOM 1434 O O . ASP A 1 179 ? -11.807 12.606 -2.277 1.00 90.06 179 ASP A O 1
ATOM 1438 N N . GLY A 1 180 ? -12.758 13.246 -0.346 1.00 83.75 180 GLY A N 1
ATOM 1439 C CA . GLY A 1 180 ? -14.000 13.745 -0.947 1.00 83.75 180 GLY A CA 1
ATOM 1440 C C . GLY A 1 180 ? -15.050 12.682 -1.312 1.00 83.75 180 GLY A C 1
ATOM 1441 O O . GLY A 1 180 ? -16.135 13.053 -1.753 1.00 83.75 180 GLY A O 1
ATOM 1442 N N . GLN A 1 181 ? -14.788 11.385 -1.105 1.00 79.00 181 GLN A N 1
ATOM 1443 C CA . GLN A 1 181 ? -15.775 10.307 -1.262 1.00 79.00 181 GLN A CA 1
ATOM 1444 C C . GLN A 1 181 ? -15.878 9.475 0.022 1.00 79.00 181 GLN A C 1
ATOM 1446 O O . GLN A 1 181 ? -15.289 8.402 0.138 1.00 79.00 181 GLN A O 1
ATOM 1451 N N . ASP A 1 182 ? -16.662 9.964 0.986 1.00 66.19 182 ASP A N 1
ATOM 1452 C CA . ASP A 1 182 ? -16.952 9.251 2.239 1.00 66.19 182 ASP A CA 1
ATOM 1453 C C . ASP A 1 182 ? -18.345 8.603 2.217 1.00 66.19 182 ASP A C 1
ATOM 1455 O O . ASP A 1 182 ? -19.145 8.707 3.142 1.00 66.19 182 ASP A O 1
ATOM 1459 N N . ASN A 1 183 ? -18.667 7.921 1.116 1.00 72.12 183 ASN A N 1
ATOM 1460 C CA . ASN A 1 183 ? -19.915 7.162 0.976 1.00 72.12 183 ASN A CA 1
ATOM 1461 C C . ASN A 1 183 ? -19.873 5.803 1.710 1.00 72.12 183 ASN A C 1
ATOM 1463 O O . ASN A 1 183 ? -20.701 4.932 1.453 1.00 72.12 183 ASN A O 1
ATOM 1467 N N . GLY A 1 184 ? -18.883 5.588 2.584 1.00 69.12 184 GLY A N 1
ATOM 1468 C CA . GLY A 1 184 ? -18.647 4.324 3.282 1.00 69.12 184 GLY A CA 1
ATOM 1469 C C . GLY A 1 184 ? -18.056 3.210 2.413 1.00 69.12 184 GLY A C 1
ATOM 1470 O O . GLY A 1 184 ? -17.625 2.182 2.940 1.00 69.12 184 GLY A O 1
ATOM 1471 N N . GLU A 1 185 ? -17.959 3.395 1.097 1.00 80.75 185 GLU A N 1
ATOM 1472 C CA . GLU A 1 185 ? -17.347 2.410 0.225 1.00 80.75 185 GLU A CA 1
ATOM 1473 C C . GLU A 1 185 ? -15.838 2.670 0.078 1.00 80.75 185 GLU A C 1
ATOM 1475 O O . GLU A 1 185 ? -15.373 3.381 -0.816 1.00 80.75 185 GLU A O 1
ATOM 1480 N N . GLY A 1 186 ? -15.031 2.052 0.940 1.00 90.12 186 GLY A N 1
ATOM 1481 C CA . GLY A 1 186 ? -13.575 2.135 0.808 1.00 90.12 186 GLY A CA 1
ATOM 1482 C C . GLY A 1 186 ? -13.057 1.630 -0.548 1.00 90.12 186 GLY A C 1
ATOM 1483 O O . GLY A 1 186 ? -13.606 0.709 -1.158 1.00 90.12 186 GLY A O 1
ATOM 1484 N N . VAL A 1 187 ? -11.973 2.239 -1.027 1.00 94.81 187 VAL A N 1
ATOM 1485 C CA . VAL A 1 187 ? -11.261 1.858 -2.260 1.00 94.81 187 VAL A CA 1
ATOM 1486 C C . VAL A 1 187 ? -10.206 0.779 -2.028 1.00 94.81 187 VAL A C 1
ATOM 1488 O O . VAL A 1 187 ? -9.796 0.108 -2.971 1.00 94.81 187 VAL A O 1
ATOM 1491 N N . LEU A 1 188 ? -9.785 0.589 -0.777 1.00 96.12 188 LEU A N 1
ATOM 1492 C CA . LEU A 1 188 ? -8.926 -0.512 -0.364 1.00 96.12 188 LEU A CA 1
ATOM 1493 C C . LEU A 1 188 ? -9.323 -0.967 1.037 1.00 96.12 188 LEU A C 1
ATOM 1495 O O . LEU A 1 188 ? -9.432 -0.165 1.959 1.00 96.12 188 LEU A O 1
ATOM 1499 N N . GLN A 1 189 ? -9.513 -2.267 1.196 1.00 94.94 189 GLN A N 1
ATOM 1500 C CA . GLN A 1 189 ? -9.814 -2.924 2.452 1.00 94.94 189 GLN A CA 1
ATOM 1501 C C . GLN A 1 189 ? -8.758 -3.979 2.735 1.00 94.94 189 GLN A C 1
ATOM 1503 O O . GLN A 1 189 ? -8.478 -4.841 1.903 1.00 94.94 189 GLN A O 1
ATOM 1508 N N . PHE A 1 190 ? -8.220 -3.944 3.945 1.00 95.75 190 PHE A N 1
ATOM 1509 C CA . PHE A 1 190 ? -7.275 -4.936 4.410 1.00 95.75 190 PHE A CA 1
ATOM 1510 C C . PHE A 1 190 ? -7.694 -5.457 5.779 1.00 95.75 190 PHE A C 1
ATOM 1512 O O . PHE A 1 190 ? -7.910 -4.679 6.709 1.00 95.75 190 PHE A O 1
ATOM 1519 N N . GLY A 1 191 ? -7.801 -6.775 5.935 1.00 94.75 191 GLY A N 1
ATOM 1520 C CA . GLY A 1 191 ? -8.192 -7.320 7.227 1.00 94.75 191 GLY A CA 1
ATOM 1521 C C . GLY A 1 191 ? -7.938 -8.802 7.416 1.00 94.75 191 GLY A C 1
ATOM 1522 O O . GLY A 1 191 ? -7.854 -9.591 6.477 1.00 94.75 191 GLY A O 1
ATOM 1523 N N . LYS A 1 192 ? -7.763 -9.179 8.679 1.00 95.06 192 LYS A N 1
ATOM 1524 C CA . LYS A 1 192 ? -7.401 -10.528 9.090 1.00 95.06 192 LYS A CA 1
ATOM 1525 C C . LYS A 1 192 ? -8.553 -11.487 8.826 1.00 95.06 192 LYS A C 1
ATOM 1527 O O . LYS A 1 192 ? -9.683 -11.263 9.257 1.00 95.06 192 LYS A O 1
ATOM 1532 N N . THR A 1 193 ? -8.233 -12.590 8.162 1.00 94.06 193 THR A N 1
ATOM 1533 C CA . THR A 1 193 ? -9.161 -13.708 7.976 1.00 94.06 193 THR A CA 1
ATOM 1534 C C . THR A 1 193 ? -8.855 -14.814 8.973 1.00 94.06 193 THR A C 1
ATOM 1536 O O . THR A 1 193 ? -9.746 -15.270 9.681 1.00 94.06 193 THR A O 1
ATOM 1539 N N . ARG A 1 194 ? -7.584 -15.236 9.069 1.00 93.00 194 ARG A N 1
ATOM 1540 C CA . ARG A 1 194 ? -7.096 -16.290 9.984 1.00 93.00 194 ARG A CA 1
ATOM 1541 C C . ARG A 1 194 ? -5.637 -16.033 10.397 1.00 93.00 194 ARG A C 1
ATOM 1543 O O . ARG A 1 194 ? -5.055 -14.992 10.091 1.00 93.00 194 ARG A O 1
ATOM 1550 N N . LYS A 1 195 ? -5.014 -16.960 11.136 1.00 92.25 195 LYS A N 1
ATOM 1551 C CA . LYS A 1 195 ? -3.602 -16.848 11.553 1.00 92.25 195 LYS A CA 1
ATOM 1552 C C . LYS A 1 195 ? -2.699 -16.654 10.324 1.00 92.25 195 LYS A C 1
ATOM 1554 O O . LYS A 1 195 ? -2.691 -17.494 9.433 1.00 92.25 195 LYS A O 1
ATOM 1559 N N . ARG A 1 196 ? -1.948 -15.542 10.297 1.00 90.19 196 ARG A N 1
ATOM 1560 C CA . ARG A 1 196 ? -1.032 -15.140 9.205 1.00 90.19 196 ARG A CA 1
ATOM 1561 C C . ARG A 1 196 ? -1.694 -14.991 7.822 1.00 90.19 196 ARG A C 1
ATOM 1563 O O . ARG A 1 196 ? -0.988 -14.967 6.822 1.00 90.19 196 ARG A O 1
ATOM 1570 N N . ARG A 1 197 ? -3.025 -14.872 7.748 1.00 94.12 197 ARG A N 1
ATOM 1571 C CA . ARG A 1 197 ? -3.771 -14.682 6.496 1.00 94.12 197 ARG A CA 1
ATOM 1572 C C . ARG A 1 197 ? -4.692 -13.477 6.603 1.00 94.12 197 ARG A C 1
ATOM 1574 O O . ARG A 1 197 ? -5.369 -13.284 7.614 1.00 94.12 197 ARG A O 1
ATOM 1581 N N . TYR A 1 198 ? -4.703 -12.690 5.540 1.00 95.69 198 TYR A N 1
ATOM 1582 C CA . TYR A 1 198 ? -5.444 -11.445 5.450 1.00 95.69 198 TYR A CA 1
ATOM 1583 C C . TYR A 1 198 ? -6.074 -11.342 4.065 1.00 95.69 198 TYR A C 1
ATOM 1585 O O . TYR A 1 198 ? -5.469 -11.775 3.084 1.00 95.69 198 TYR A O 1
ATOM 1593 N N . ALA A 1 199 ? -7.280 -10.790 4.008 1.00 95.94 199 ALA A N 1
ATOM 1594 C CA . ALA A 1 199 ? -7.913 -10.362 2.774 1.00 95.94 199 ALA A CA 1
ATOM 1595 C C . ALA A 1 199 ? -7.392 -8.966 2.412 1.00 95.94 199 ALA A C 1
ATOM 1597 O O . ALA A 1 199 ? -7.246 -8.113 3.291 1.00 95.94 199 ALA A O 1
ATOM 1598 N N . LEU A 1 200 ? -7.107 -8.764 1.128 1.00 96.69 200 LEU A N 1
ATOM 1599 C CA . LEU A 1 200 ? -6.767 -7.476 0.537 1.00 96.69 200 LEU A CA 1
ATOM 1600 C C . LEU A 1 200 ? -7.687 -7.277 -0.662 1.00 96.69 200 LEU A C 1
ATOM 1602 O O . LEU A 1 200 ? -7.463 -7.868 -1.715 1.00 96.69 200 LEU A O 1
ATOM 1606 N N . ASP A 1 201 ? -8.713 -6.458 -0.480 1.00 96.25 201 ASP A N 1
ATOM 1607 C CA . ASP A 1 201 ? -9.649 -6.091 -1.534 1.00 96.25 201 ASP A CA 1
ATOM 1608 C C . ASP A 1 201 ? -9.337 -4.644 -1.948 1.00 96.25 201 ASP A C 1
ATOM 1610 O O . ASP A 1 201 ? -9.149 -3.780 -1.093 1.00 96.25 201 ASP A O 1
ATOM 1614 N N . PHE A 1 202 ? -9.255 -4.349 -3.242 1.00 95.81 202 PHE A N 1
ATOM 1615 C CA . PHE A 1 202 ? -9.006 -2.993 -3.739 1.00 95.81 202 PHE A CA 1
ATOM 1616 C C . PHE A 1 202 ? -9.755 -2.757 -5.048 1.00 95.81 202 PHE A C 1
ATOM 1618 O O . PHE A 1 202 ? -10.153 -3.696 -5.737 1.00 95.81 202 PHE A O 1
ATOM 1625 N N . ARG A 1 203 ? -9.959 -1.487 -5.381 1.00 94.31 203 ARG A N 1
ATOM 1626 C CA . ARG A 1 203 ? -10.583 -1.040 -6.627 1.00 94.31 203 ARG A CA 1
ATOM 1627 C C . ARG A 1 203 ? -9.934 0.253 -7.104 1.00 94.31 203 ARG A C 1
ATOM 1629 O O . ARG A 1 203 ? -9.079 0.814 -6.416 1.00 94.31 203 ARG A O 1
ATOM 1636 N N . HIS A 1 204 ? -10.363 0.723 -8.274 1.00 92.56 204 HIS A N 1
ATOM 1637 C CA . HIS A 1 204 ? -9.975 2.031 -8.795 1.00 92.56 204 HIS A CA 1
ATOM 1638 C C . HIS A 1 204 ? -10.039 3.109 -7.688 1.00 92.56 204 HIS A C 1
ATOM 1640 O O . HIS A 1 204 ? -11.028 3.147 -6.948 1.00 92.56 204 HIS A O 1
ATOM 1646 N N . PRO A 1 205 ? -9.013 3.973 -7.555 1.00 93.69 205 PRO A N 1
ATOM 1647 C CA . PRO A 1 205 ? -7.851 4.138 -8.445 1.00 93.69 205 PRO A CA 1
ATOM 1648 C C . PRO A 1 205 ? -6.609 3.312 -8.056 1.00 93.69 205 PRO A C 1
ATOM 1650 O O . PRO A 1 205 ? -5.514 3.554 -8.561 1.00 93.69 205 PRO A O 1
ATOM 1653 N N . VAL A 1 206 ? -6.733 2.361 -7.129 1.00 96.19 206 VAL A N 1
ATOM 1654 C CA . VAL A 1 206 ? -5.584 1.647 -6.560 1.00 96.19 206 VAL A CA 1
ATOM 1655 C C . VAL A 1 206 ? -5.222 0.425 -7.407 1.00 96.19 206 VAL A C 1
ATOM 1657 O O . VAL A 1 206 ? -6.052 -0.451 -7.639 1.00 96.19 206 VAL A O 1
ATOM 1660 N N . SER A 1 207 ? -3.962 0.328 -7.835 1.00 95.69 207 SER A N 1
ATOM 1661 C CA . SER A 1 207 ? -3.429 -0.862 -8.516 1.00 95.69 207 SER A CA 1
ATOM 1662 C C . SER A 1 207 ? -2.989 -1.956 -7.525 1.00 95.69 207 SER A C 1
ATOM 1664 O O . SER A 1 207 ? -2.677 -1.642 -6.372 1.00 95.69 207 SER A O 1
ATOM 1666 N N . PRO A 1 208 ? -2.852 -3.229 -7.957 1.00 97.00 208 PRO A N 1
ATOM 1667 C CA . PRO A 1 208 ? -2.399 -4.313 -7.078 1.00 97.00 208 PRO A CA 1
ATOM 1668 C C . PRO A 1 208 ? -1.049 -4.025 -6.407 1.00 97.00 208 PRO A C 1
ATOM 1670 O O . PRO A 1 208 ? -0.853 -4.330 -5.232 1.00 97.00 208 PRO A O 1
ATOM 1673 N N . LEU A 1 209 ? -0.120 -3.400 -7.138 1.00 97.44 209 LEU A N 1
ATOM 1674 C CA . LEU A 1 209 ? 1.206 -3.065 -6.626 1.00 97.44 209 LEU A CA 1
ATOM 1675 C C . LEU A 1 209 ? 1.156 -1.935 -5.587 1.00 97.44 209 LEU A C 1
ATOM 1677 O O . LEU A 1 209 ? 1.815 -2.027 -4.551 1.00 97.44 209 LEU A O 1
ATOM 1681 N N . GLN A 1 210 ? 0.343 -0.899 -5.827 1.00 98.12 210 GLN A N 1
ATOM 1682 C CA . GLN A 1 210 ? 0.112 0.171 -4.850 1.00 98.12 210 GLN A CA 1
ATOM 1683 C C . GLN A 1 210 ? -0.563 -0.377 -3.591 1.00 98.12 210 GLN A C 1
ATOM 1685 O O . GLN A 1 210 ? -0.091 -0.108 -2.489 1.00 98.12 210 GLN A O 1
ATOM 1690 N N . ALA A 1 211 ? -1.607 -1.198 -3.743 1.00 98.38 211 ALA A N 1
ATOM 1691 C CA . ALA A 1 211 ? -2.301 -1.836 -2.630 1.00 98.38 211 ALA A CA 1
ATOM 1692 C C . ALA A 1 211 ? -1.340 -2.670 -1.773 1.00 98.38 211 ALA A C 1
ATOM 1694 O O . ALA A 1 211 ? -1.294 -2.523 -0.550 1.00 98.38 211 ALA A O 1
ATOM 1695 N N . PHE A 1 212 ? -0.510 -3.491 -2.420 1.00 98.12 212 PHE A N 1
ATOM 1696 C CA . PHE A 1 212 ? 0.473 -4.318 -1.733 1.00 98.12 212 PHE A CA 1
ATOM 1697 C C . PHE A 1 212 ? 1.528 -3.478 -0.998 1.00 98.12 212 PHE A C 1
ATOM 1699 O O . PHE A 1 212 ? 1.807 -3.742 0.171 1.00 98.12 212 PHE A O 1
ATOM 1706 N N . GLY A 1 213 ? 2.056 -2.419 -1.626 1.00 98.06 213 GLY A N 1
ATOM 1707 C CA . GLY A 1 213 ? 2.996 -1.490 -0.990 1.00 98.06 213 GLY A CA 1
ATOM 1708 C C . GLY A 1 213 ? 2.404 -0.763 0.224 1.00 98.06 213 GLY A C 1
ATOM 1709 O O . GLY A 1 213 ? 3.052 -0.671 1.269 1.00 98.06 213 GLY A O 1
ATOM 1710 N N . ILE A 1 214 ? 1.146 -0.318 0.133 1.00 98.12 214 ILE A N 1
ATOM 1711 C CA . ILE A 1 214 ? 0.419 0.290 1.256 1.00 98.12 214 ILE A CA 1
ATOM 1712 C C . ILE A 1 214 ? 0.315 -0.705 2.419 1.00 98.12 214 ILE A C 1
ATOM 1714 O O . ILE A 1 214 ? 0.697 -0.374 3.544 1.00 98.12 214 ILE A O 1
ATOM 1718 N N . CYS A 1 215 ? -0.114 -1.943 2.157 1.00 96.88 215 CYS A N 1
ATOM 1719 C CA . CYS A 1 215 ? -0.213 -2.982 3.182 1.00 96.88 215 CYS A CA 1
ATOM 1720 C C . CYS A 1 215 ? 1.139 -3.297 3.834 1.00 96.88 215 CYS A C 1
ATOM 1722 O O . CYS A 1 215 ? 1.204 -3.399 5.059 1.00 96.88 215 CYS A O 1
ATOM 1724 N N . LEU A 1 216 ? 2.217 -3.416 3.052 1.00 96.31 216 LEU A N 1
ATOM 1725 C CA . LEU A 1 216 ? 3.565 -3.653 3.582 1.00 96.31 216 LEU A CA 1
ATOM 1726 C C . LEU A 1 216 ? 4.000 -2.533 4.538 1.00 96.31 216 LEU A C 1
ATOM 1728 O O . LEU A 1 216 ? 4.485 -2.826 5.634 1.00 96.31 216 LEU A O 1
ATOM 1732 N N . SER A 1 217 ? 3.755 -1.269 4.173 1.00 96.00 217 SER A N 1
ATOM 1733 C CA . SER A 1 217 ? 4.070 -0.126 5.039 1.00 96.00 217 SER A CA 1
ATOM 1734 C C . SER A 1 217 ? 3.287 -0.179 6.361 1.00 96.00 217 SER A C 1
ATOM 1736 O O . SER A 1 217 ? 3.871 -0.032 7.432 1.00 96.00 217 SER A O 1
ATOM 1738 N N . PHE A 1 218 ? 1.987 -0.501 6.316 1.00 92.31 218 PHE A N 1
ATOM 1739 C CA . PHE A 1 218 ? 1.127 -0.575 7.502 1.00 92.31 218 PHE A CA 1
ATOM 1740 C C . PHE A 1 218 ? 1.472 -1.756 8.416 1.00 92.31 218 PHE A C 1
ATOM 1742 O O . PHE A 1 218 ? 1.389 -1.674 9.648 1.00 92.31 218 PHE A O 1
ATOM 1749 N N . PHE A 1 219 ? 1.880 -2.886 7.835 1.00 85.75 219 PHE A N 1
ATOM 1750 C CA . PHE A 1 219 ? 2.360 -4.021 8.617 1.00 85.75 219 PHE A CA 1
ATOM 1751 C C . PHE A 1 219 ? 3.620 -3.696 9.396 1.00 85.75 219 PHE A C 1
ATOM 1753 O O . PHE A 1 219 ? 3.707 -4.078 10.563 1.00 85.75 219 PHE A O 1
ATOM 1760 N N . ASN A 1 220 ? 4.570 -3.019 8.756 1.00 83.00 220 ASN A N 1
ATOM 1761 C CA . ASN A 1 220 ? 5.895 -2.814 9.320 1.00 83.00 220 ASN A CA 1
ATOM 1762 C C . ASN A 1 220 ? 6.001 -1.557 10.186 1.00 83.00 220 ASN A C 1
ATOM 1764 O O . ASN A 1 220 ? 6.916 -1.466 10.999 1.00 83.00 220 ASN A O 1
ATOM 1768 N N . TRP A 1 221 ? 5.082 -0.602 10.034 1.00 82.56 221 TRP A N 1
ATOM 1769 C CA . TRP A 1 221 ? 5.044 0.560 10.905 1.00 82.56 221 TRP A CA 1
ATOM 1770 C C . TRP A 1 221 ? 4.579 0.164 12.314 1.00 82.56 221 TRP A C 1
ATOM 1772 O O . TRP A 1 221 ? 3.425 -0.242 12.551 1.00 82.56 221 TRP A O 1
ATOM 1782 N N . ASN A 1 222 ? 5.529 0.245 13.240 1.00 73.81 222 ASN A N 1
ATOM 1783 C CA . ASN A 1 222 ? 5.333 0.049 14.664 1.00 73.81 222 ASN A CA 1
ATOM 1784 C C . ASN A 1 222 ? 5.461 1.414 15.337 1.00 73.81 222 ASN A C 1
ATOM 1786 O O . ASN A 1 222 ? 6.445 2.111 15.108 1.00 73.81 222 ASN A O 1
ATOM 1790 N N . VAL A 1 223 ? 4.438 1.753 16.116 1.00 58.62 223 VAL A N 1
ATOM 1791 C CA . VAL A 1 223 ? 4.424 2.832 17.107 1.00 58.62 223 VAL A CA 1
ATOM 1792 C C . VAL A 1 223 ? 4.263 2.162 18.452 1.00 58.62 223 VAL A C 1
ATOM 1794 O O . VAL A 1 223 ? 3.488 1.168 18.469 1.00 58.62 223 VAL A O 1
#

Solvent-accessible surface area (backbone atoms only — not comparable to full-atom values): 13076 Å² total; per-residue (Å²): 84,61,48,95,50,103,68,68,42,84,59,39,30,68,46,78,57,90,73,30,35,40,28,20,77,41,82,69,39,72,45,54,63,93,84,42,63,68,52,69,61,54,28,38,36,38,61,77,50,93,50,31,33,40,32,17,27,40,54,32,84,76,46,70,74,46,90,73,76,72,81,48,42,76,66,98,46,63,55,61,13,18,52,55,34,45,39,40,46,50,78,45,78,40,75,93,75,74,38,79,39,85,42,43,42,36,41,32,57,29,65,42,94,82,73,79,51,57,57,78,47,33,61,56,59,52,53,56,48,73,72,42,94,61,86,75,70,80,62,56,44,48,33,33,50,64,74,57,43,83,34,78,94,74,73,40,75,46,69,90,71,75,90,73,56,58,66,43,92,54,99,76,46,49,36,26,26,46,68,97,43,84,81,79,67,52,34,32,38,36,19,32,48,53,93,98,37,64,42,78,49,69,35,80,93,53,48,74,68,52,50,50,49,53,50,54,51,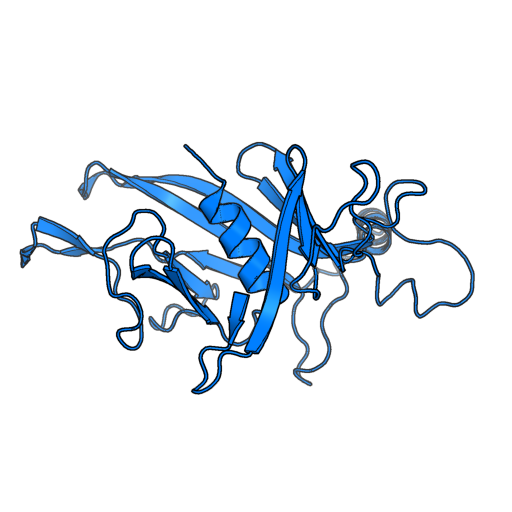61,70,68,62,80,129

Sequence (223 aa):
MYLDEAQPRFVLSAKRVGDSFFISQYESFPESINGVPEVSSCAVLRTCSEGYFKLFLNGCEACDKKADKYTCGSGHSFDNRQLLAEINHSVKRVKEANADMRCLSVKLPEVHEDQQTRDVWCPRMEQARKSNNAELKTRHFRLHNKLPEWNEALQSLVLRFNKGRVLAPSAKNFLICLDGQDNGEGVLQFGKTRKRRYALDFRHPVSPLQAFGICLSFFNWNV

Organism: NCBI:txid1027361

Secondary structure (DSSP, 8-state):
-EE-SSSPEE--EEEEETTEEEEES-TTTT-EETTEE-SPPSEEEEEEETTEEEEEESS-TTTTTS-SS---SSTT-SSS-EEEEEEEEEEEEETTTTEEEEEEEEEEEPBPTTSS-B--B-HHHHHHHHHS-------EEEEEEPPPEEETTTTEEE-PPGGG---S--TT-EEEEETTB-SS--SEEEEEEETTEEEEEE-TT--HHHHHHHHHHHHH---

Nearest PDB structures (foldseek):
  1s31-assembly1_A  TM=7.284E-01  e=1.242E-10  Homo sapiens
  2lpu-assembly1_A  TM=2.904E-01  e=4.344E-01  Kluyveromyces marxianus
  5fs4-assembly1_A  TM=6.011E-01  e=5.277E+00  Acinetobacter phage AP205
  4ebr-assembly1_B  TM=4.433E-01  e=3.385E+00  Saccharomyces cerevisiae S288C

pLDDT: mean 84.81, std 13.6, range [47.75, 98.38]

InterPro domains:
  IPR000007 Tubby, C-terminal [PF01167] (72-220)
  IPR000007 Tubby, C-terminal [PR01573] (143-160)
  IPR000007 Tubby, C-terminal [PR01573] (183-202)
  IPR000007 Tubby, C-terminal [PR01573] (204-223)
  IPR025659 Tubby-like, C-terminal [G3DSA:3.20.90.10] (1-220)
  IPR025659 Tubby-like, C-terminal [SSF54518] (102-220)

Foldseek 3Di:
DWDPDPDTHQAKDWDDDPQKIFIQRDPPPQDDDPPDRPGDGQKMWHDPDAQKIWIAGLQFPVVVVDPDDDQFDDPPRSYRFWTAKIKGWDWDQDVVLRDIAIKIKMKGFAQDPVNPDTDTRGVVVVVVVVVDPDPPPRDIWIKMWDWFDQDPVVRDGDDDDPPCQAQDDDSLWIFMCIVVDPPSDGQWTWHDDDVVDIDIDHHPPDDPSNSVSNSVSSVPNDD